Protein AF-A0A7S4QV64-F1 (afdb_monomer_lite)

Sequence (335 aa):
GAFRDQVDELTASMTKNQQAHDLEKKNFDEELVVIGDAKTKHMEELAETVSSVNSDTEEMNEKDEQKRVLTNEYDKACAEFKAKITEILYTKMCAVKRVRNGLLVHSATTPPSNISDCDVSDWVPKTGDCIAESGVAITCDDTCPKPDPYQCGGKETMKRDVVVIPNSAGIKCPPLERKKRCGQKKCPVSCSMSAWSGWSKCTKECESGVQTKTRSVSVKPKNGGSACDAVQEERPCNTGSCDRDCKLEDWSDWAPCSMACNSGFTNRNRKVLVPIRGQGKCPTKSAVERFEKQECNTQACVGDEICIAQQDLVIVLDASGSLKADGFEVLRNFA

Organism: NCBI:txid311494

Secondary structure (DSSP, 8-state):
-HHHHHHHHHHHHHHHHHHHHHHHHHHHHHHHHHHHHHHHHHHHHHHHHHHHHHHHHHHHHHHHHHHHHHHHHHHHHHHHHHHHHHHIIIIIIHHHHHHHHHHHTT-SSS-GGG----EE---EESSS--B-TTS-B-S--TT--SS-TTSSSEEEEEE--EEE---TTSPPPPPSEEEEEE--SPPPB--EEPPPPPPPPPS-SSSSEEEEEE--EEE--BTTPPPP--SEEEEEE--S---B--EEPPPPPPPPPS-SSSSEEEEEE--EEE--BTT-----TTSTTTEEEEEE--SPP-S-----S----------SS---HHHHHHHHTT-

InterPro domains:
  IPR000884 Thrombospondin type-1 (TSP1) repeat [PF00090] (250-301)
  IPR000884 Thrombospondin type-1 (TSP1) repeat [PS50092] (190-243)
  IPR000884 Thrombospondin type-1 (TSP1) repeat [PS50092] (245-302)
  IPR000884 Thrombospondin type-1 (TSP1) repeat [SM00209] (193-243)
  IPR000884 Thrombospondin type-1 (TSP1) repeat [SM00209] (248-302)
  IPR036383 Thrombospondin type-1 repeat superfamily [G3DSA:2.20.100.10] (189-237)
  IPR036383 Thrombospondin type-1 repeat superfamily [G3DSA:2.20.100.10] (243-301)
  IPR036383 Thrombospondin type-1 repeat superfamily [SSF82895] (187-242)
  IPR036383 Thrombospondin type-1 repeat superfamily [SSF82895] (242-301)
  IPR036465 von Willebrand factor A-like domain superfamily [SSF53300] (294-335)
  IPR044004 Spondin-like TSP1 domain [PF19028] (191-242)
  IPR051418 Spondin/Thrombospondin type-1 domain-containing [PTHR11311] (185-242)

Radius of gyration: 50.81 Å; chains: 1; bounding box: 112×62×140 Å

Structure (mmCIF, N/CA/C/O backbone):
data_AF-A0A7S4QV64-F1
#
_entry.id   AF-A0A7S4QV64-F1
#
loop_
_atom_site.group_PDB
_atom_site.id
_atom_site.type_symbol
_atom_site.label_atom_id
_atom_site.label_alt_id
_atom_site.label_comp_id
_atom_site.label_asym_id
_atom_site.label_entity_id
_atom_site.label_seq_id
_atom_site.pdbx_PDB_ins_code
_atom_site.Cartn_x
_atom_site.Cartn_y
_atom_site.Cartn_z
_atom_site.occupancy
_atom_site.B_iso_or_equiv
_atom_site.auth_seq_id
_atom_site.auth_comp_id
_atom_site.auth_asym_id
_atom_site.auth_atom_id
_atom_site.pdbx_PDB_model_num
ATOM 1 N N . GLY A 1 1 ? -46.104 6.603 66.236 1.00 63.00 1 GLY A N 1
ATOM 2 C CA . GLY A 1 1 ? -46.994 5.458 66.527 1.00 63.00 1 GLY A CA 1
ATOM 3 C C . GLY A 1 1 ? -46.681 4.453 65.465 1.00 63.00 1 GLY A C 1
ATOM 4 O O . GLY A 1 1 ? -46.813 4.833 64.315 1.00 63.00 1 GLY A O 1
ATOM 5 N N . ALA A 1 2 ? -46.208 3.263 65.839 1.00 68.38 2 ALA A N 1
ATOM 6 C CA . ALA A 1 2 ? -45.265 2.465 65.043 1.00 68.38 2 ALA A CA 1
ATOM 7 C C . ALA A 1 2 ? -45.563 2.359 63.532 1.00 68.38 2 ALA A C 1
ATOM 9 O O . ALA A 1 2 ? -44.651 2.471 62.723 1.00 68.38 2 ALA A O 1
ATOM 10 N N . PHE A 1 3 ? -46.834 2.238 63.140 1.00 70.25 3 PHE A N 1
ATOM 11 C CA . PHE A 1 3 ? -47.249 2.235 61.732 1.00 70.25 3 PHE A CA 1
ATOM 12 C C . PHE A 1 3 ? -46.952 3.536 60.974 1.00 70.25 3 PHE A C 1
ATOM 14 O O . PHE A 1 3 ? -46.523 3.496 59.829 1.00 70.25 3 PHE A O 1
ATOM 21 N N . ARG A 1 4 ? -47.180 4.696 61.593 1.00 77.06 4 ARG A N 1
ATOM 22 C CA . ARG A 1 4 ? -46.899 6.004 60.986 1.00 77.06 4 ARG A CA 1
ATOM 23 C C . ARG A 1 4 ? -45.398 6.205 60.790 1.00 77.06 4 ARG A C 1
ATOM 25 O O . ARG A 1 4 ? -44.986 6.671 59.740 1.00 77.06 4 ARG A O 1
ATOM 32 N N . ASP A 1 5 ? -44.608 5.754 61.761 1.00 79.12 5 ASP A N 1
ATOM 33 C CA . ASP A 1 5 ? -43.149 5.864 61.731 1.00 79.12 5 ASP A CA 1
ATOM 34 C C . ASP A 1 5 ? -42.565 4.977 60.603 1.00 79.12 5 ASP A C 1
ATOM 36 O O . ASP A 1 5 ? -41.704 5.422 59.849 1.00 79.12 5 ASP A O 1
ATOM 40 N N . GLN A 1 6 ? -43.119 3.773 60.395 1.00 82.50 6 GLN A N 1
ATOM 41 C CA . GLN A 1 6 ? -42.774 2.899 59.262 1.00 82.50 6 GLN A CA 1
ATOM 42 C C . GLN A 1 6 ? -43.185 3.475 57.900 1.00 82.50 6 GLN A C 1
ATOM 44 O O . GLN A 1 6 ? -42.448 3.336 56.926 1.00 82.50 6 GLN A O 1
ATOM 49 N N . VAL A 1 7 ? -44.358 4.111 57.807 1.00 85.19 7 VAL A N 1
ATOM 50 C CA . VAL A 1 7 ? -44.821 4.764 56.569 1.00 85.19 7 VAL A CA 1
ATOM 51 C C . VAL A 1 7 ? -43.917 5.941 56.207 1.00 85.19 7 VAL A C 1
ATOM 53 O O . VAL A 1 7 ? -43.555 6.090 55.038 1.00 85.19 7 VAL A O 1
ATOM 56 N N . ASP A 1 8 ? -43.510 6.742 57.190 1.00 87.56 8 ASP A N 1
ATOM 57 C CA . ASP A 1 8 ? -42.601 7.870 56.980 1.00 87.56 8 ASP A CA 1
ATOM 58 C C . ASP A 1 8 ? -41.207 7.381 56.533 1.00 87.56 8 ASP A C 1
ATOM 60 O O . ASP A 1 8 ? -40.631 7.920 55.584 1.00 87.56 8 ASP A O 1
ATOM 64 N N . GLU A 1 9 ? -40.701 6.295 57.128 1.00 88.38 9 GLU A N 1
ATOM 65 C CA . GLU A 1 9 ? -39.430 5.666 56.746 1.00 88.38 9 GLU A CA 1
ATOM 66 C C . GLU A 1 9 ? -39.469 5.067 55.326 1.00 88.38 9 GLU A C 1
ATOM 68 O O . GLU A 1 9 ? -38.561 5.301 54.518 1.00 88.38 9 GLU A O 1
ATOM 73 N N . LEU A 1 10 ? -40.554 4.368 54.967 1.00 88.50 10 LEU A N 1
ATOM 74 C CA . LEU A 1 10 ? -40.754 3.860 53.605 1.00 88.50 10 LEU A CA 1
ATOM 75 C C . LEU A 1 10 ? -40.839 5.001 52.586 1.00 88.50 10 LEU A C 1
ATOM 77 O O . LEU A 1 10 ? -40.262 4.908 51.504 1.00 88.50 10 LEU A O 1
ATOM 81 N N . THR A 1 11 ? -41.536 6.086 52.926 1.00 89.62 11 THR A N 1
ATOM 82 C CA . THR A 1 11 ? -41.703 7.249 52.044 1.00 89.62 11 THR A CA 1
ATOM 83 C C . THR A 1 11 ? -40.367 7.952 51.797 1.00 89.62 11 THR A C 1
ATOM 85 O O . THR A 1 11 ? -40.058 8.319 50.658 1.00 89.62 11 THR A O 1
ATOM 88 N N . ALA A 1 12 ? -39.525 8.073 52.827 1.00 90.81 12 ALA A N 1
ATOM 89 C CA . ALA A 1 12 ? -38.169 8.599 52.691 1.00 90.81 12 ALA A CA 1
ATOM 90 C C . ALA A 1 12 ? -37.295 7.710 51.788 1.00 90.81 12 ALA A C 1
ATOM 92 O O . ALA A 1 12 ? -36.590 8.216 50.911 1.00 90.81 12 ALA A O 1
ATOM 93 N N . SER A 1 13 ? -37.390 6.386 51.949 1.00 90.44 13 SER A N 1
ATOM 94 C CA . SER A 1 13 ? -36.696 5.413 51.097 1.00 90.44 13 SER A CA 1
ATOM 95 C C . SER A 1 13 ? -37.153 5.490 49.634 1.00 90.44 13 SER A C 1
ATOM 97 O O . SER A 1 13 ? -36.320 5.592 48.732 1.00 90.44 13 SER A O 1
ATOM 99 N N . MET A 1 14 ? -38.467 5.544 49.382 1.00 90.69 14 MET A N 1
ATOM 100 C CA . MET A 1 14 ? -39.014 5.702 48.028 1.00 90.69 14 MET A CA 1
ATOM 101 C C . MET A 1 14 ? -38.554 7.004 47.372 1.00 90.69 14 MET A C 1
ATOM 103 O O . MET A 1 14 ? -38.145 6.991 46.215 1.00 90.69 14 MET A O 1
ATOM 107 N N . THR 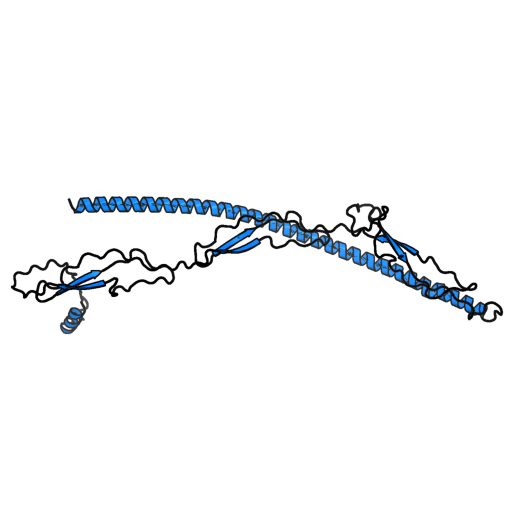A 1 15 ? -38.556 8.114 48.114 1.00 92.69 15 THR A N 1
ATOM 108 C CA . THR A 1 15 ? -38.107 9.414 47.592 1.00 92.69 15 THR A CA 1
ATOM 109 C C . THR A 1 15 ? -36.627 9.379 47.211 1.00 92.69 15 THR A C 1
ATOM 111 O O . THR A 1 15 ? -36.246 9.865 46.148 1.00 92.69 15 THR A O 1
ATOM 114 N N . LYS A 1 16 ? -35.787 8.752 48.043 1.00 93.31 16 LYS A N 1
ATOM 115 C CA . LYS A 1 16 ? -34.358 8.574 47.760 1.00 93.31 16 LYS A CA 1
ATOM 116 C C . LYS A 1 16 ? -34.120 7.698 46.525 1.00 93.31 16 LYS A C 1
ATOM 118 O O . LYS A 1 16 ? -33.283 8.039 45.692 1.00 93.31 16 LYS A O 1
ATOM 123 N N . ASN A 1 17 ? -34.859 6.596 46.390 1.00 90.44 17 ASN A N 1
ATOM 124 C CA . ASN A 1 17 ? -34.766 5.714 45.225 1.00 90.44 17 ASN A CA 1
ATOM 125 C C . ASN A 1 17 ? -35.217 6.422 43.942 1.00 90.44 17 ASN A C 1
ATOM 127 O O . ASN A 1 17 ? -34.562 6.279 42.914 1.00 90.44 17 ASN A O 1
ATOM 131 N N . GLN A 1 18 ? -36.279 7.230 44.014 1.00 93.38 18 GLN A N 1
ATOM 132 C CA . GLN A 1 18 ? -36.744 8.030 42.883 1.00 93.38 18 GLN A CA 1
ATOM 133 C C . GLN A 1 18 ? -35.678 9.037 42.436 1.00 93.38 18 GLN A C 1
ATOM 135 O O . GLN A 1 18 ? -35.355 9.099 41.256 1.00 93.38 18 GLN A O 1
ATOM 140 N N . GLN A 1 19 ? -35.059 9.763 43.373 1.00 94.19 19 GLN A N 1
ATOM 141 C CA . GLN A 1 19 ? -33.978 10.705 43.058 1.00 94.19 19 GLN A CA 1
ATOM 142 C C . GLN A 1 19 ? -32.761 10.019 42.425 1.00 94.19 19 GLN A C 1
ATOM 144 O O . GLN A 1 19 ? -32.172 10.554 41.487 1.00 94.19 19 GLN A O 1
ATOM 149 N N . ALA A 1 20 ? -32.381 8.840 42.928 1.00 92.38 20 ALA A N 1
ATOM 150 C CA . ALA A 1 20 ? -31.292 8.057 42.352 1.00 92.38 20 ALA A CA 1
ATOM 151 C C . ALA A 1 20 ? -31.618 7.612 40.916 1.00 92.38 20 ALA A C 1
ATOM 153 O O . ALA A 1 20 ? -30.778 7.756 40.031 1.00 92.38 20 ALA A O 1
ATOM 154 N N . HIS A 1 21 ? -32.848 7.146 40.681 1.00 93.75 21 HIS A N 1
ATOM 155 C CA . HIS A 1 21 ? -33.322 6.759 39.355 1.00 93.75 21 HIS A CA 1
ATOM 156 C C . HIS A 1 21 ? -33.347 7.941 38.377 1.00 93.75 21 HIS A C 1
ATOM 158 O O . HIS A 1 21 ? -32.876 7.818 37.248 1.00 93.75 21 HIS A O 1
ATOM 164 N N . ASP A 1 22 ? -33.852 9.097 38.810 1.00 93.94 22 ASP A N 1
ATOM 165 C CA . ASP A 1 22 ? -33.932 10.294 37.971 1.00 93.94 22 ASP A CA 1
ATOM 166 C C . ASP A 1 22 ? -32.532 10.800 37.578 1.00 93.94 22 ASP A C 1
ATOM 168 O O . ASP A 1 22 ? -32.319 11.219 36.438 1.00 93.94 22 ASP A O 1
ATOM 172 N N . LEU A 1 23 ? -31.558 10.722 38.494 1.00 93.94 23 LEU A N 1
ATOM 173 C CA . LEU A 1 23 ? -30.162 11.063 38.214 1.00 93.94 23 LEU A CA 1
ATOM 174 C C . LEU A 1 23 ? -29.525 10.089 37.215 1.00 93.94 23 LEU A C 1
ATOM 176 O O . LEU A 1 23 ? -28.845 10.517 36.285 1.00 93.94 23 LEU A O 1
ATOM 180 N N . GLU A 1 24 ? -29.750 8.789 37.395 1.00 91.50 24 GLU A N 1
ATOM 181 C CA . GLU A 1 24 ? -29.229 7.754 36.502 1.00 91.50 24 GLU A CA 1
ATOM 182 C C . GLU A 1 24 ? -29.805 7.896 35.088 1.00 91.50 24 GLU A C 1
ATOM 184 O O . GLU A 1 24 ? -29.062 7.890 34.107 1.00 91.50 24 GLU A O 1
ATOM 189 N N . LYS A 1 25 ? -31.116 8.133 34.982 1.00 94.69 25 LYS A N 1
ATOM 190 C CA . LYS A 1 25 ? -31.782 8.408 33.708 1.00 94.69 25 LYS A CA 1
ATOM 191 C C . LYS A 1 25 ? -31.184 9.629 33.013 1.00 94.69 25 LYS A C 1
ATOM 193 O O . LYS A 1 25 ? -30.877 9.561 31.827 1.00 94.69 25 LYS A O 1
ATOM 198 N N . LYS A 1 26 ? -30.970 10.719 33.754 1.00 94.00 26 LYS A N 1
ATOM 199 C CA . LYS A 1 26 ? -30.358 11.933 33.208 1.00 94.00 26 LYS A CA 1
ATOM 200 C C . LYS A 1 26 ? -28.944 11.673 32.678 1.00 94.00 26 LYS A C 1
ATOM 202 O O . LYS A 1 26 ? -28.620 12.145 31.594 1.00 94.00 26 LYS A O 1
ATOM 207 N N . ASN A 1 27 ? -28.130 10.904 33.402 1.00 92.00 27 ASN A N 1
ATOM 208 C CA . ASN A 1 27 ? -26.792 10.534 32.938 1.00 92.00 27 ASN A CA 1
ATOM 209 C C . ASN A 1 27 ? -26.850 9.730 31.629 1.00 92.00 27 ASN A C 1
ATOM 211 O O . ASN A 1 27 ? -26.092 10.021 30.707 1.00 92.00 27 ASN A O 1
ATOM 215 N N . PHE A 1 28 ? -27.765 8.761 31.515 1.00 92.00 28 PHE A N 1
ATOM 216 C CA . PHE A 1 28 ? -27.939 8.004 30.270 1.00 92.00 28 PHE A CA 1
ATOM 217 C C . PHE A 1 28 ? -28.426 8.878 29.111 1.00 92.00 28 PHE A C 1
ATOM 219 O O . PHE A 1 28 ? -27.936 8.728 27.993 1.00 92.00 28 PHE A O 1
ATOM 226 N N . ASP A 1 29 ? -29.349 9.806 29.366 1.00 92.62 29 ASP A N 1
ATOM 227 C CA . ASP A 1 29 ? -29.818 10.752 28.351 1.00 92.62 29 ASP A CA 1
ATOM 228 C C . ASP A 1 29 ? -28.662 11.643 27.848 1.00 92.62 29 ASP A C 1
ATOM 230 O O . ASP A 1 29 ? -28.530 11.861 26.643 1.00 92.62 29 ASP A O 1
ATOM 234 N N . GLU A 1 30 ? -27.773 12.102 28.738 1.00 92.44 30 GLU A N 1
ATOM 235 C CA . GLU A 1 30 ? -26.566 12.859 28.369 1.00 92.44 30 GLU A CA 1
ATOM 236 C C . GLU A 1 30 ? -25.572 12.012 27.550 1.00 92.44 30 GLU A C 1
ATOM 238 O O . GLU A 1 30 ? -25.048 12.478 26.535 1.00 92.44 30 GLU A O 1
ATOM 243 N N . GLU A 1 31 ? -25.342 10.750 27.927 1.00 91.19 31 GLU A N 1
ATOM 244 C CA . GLU A 1 31 ? -24.489 9.831 27.158 1.00 91.19 31 GLU A CA 1
ATOM 245 C C . GLU A 1 31 ? -25.048 9.543 25.758 1.00 91.19 31 GLU A C 1
ATOM 247 O O . GLU A 1 31 ? -24.289 9.496 24.784 1.00 91.19 31 GLU A O 1
ATOM 252 N N . LEU A 1 32 ? -26.371 9.396 25.627 1.00 93.00 32 LEU A N 1
ATOM 253 C CA . LEU A 1 32 ? -27.035 9.183 24.339 1.00 93.00 32 LEU A CA 1
ATOM 254 C C . LEU A 1 32 ? -26.832 10.362 23.384 1.00 93.00 32 LEU A C 1
ATOM 256 O O . LEU A 1 32 ? -26.619 10.136 22.190 1.00 93.00 32 LEU A O 1
ATOM 260 N N . VAL A 1 33 ? -26.847 11.598 23.893 1.00 94.00 33 VAL A N 1
ATOM 261 C CA . VAL A 1 33 ? -26.550 12.795 23.090 1.00 94.00 33 VAL A CA 1
ATOM 262 C C . VAL A 1 33 ? -25.112 12.747 22.576 1.00 94.00 33 VAL A C 1
ATOM 264 O O . VAL A 1 33 ? -24.892 12.867 21.373 1.00 94.00 33 VAL A O 1
ATOM 267 N N . VAL A 1 34 ? -24.138 12.466 23.449 1.00 90.44 34 VAL A N 1
ATOM 268 C CA . VAL A 1 34 ? -22.717 12.379 23.061 1.00 90.44 34 VAL A CA 1
ATOM 2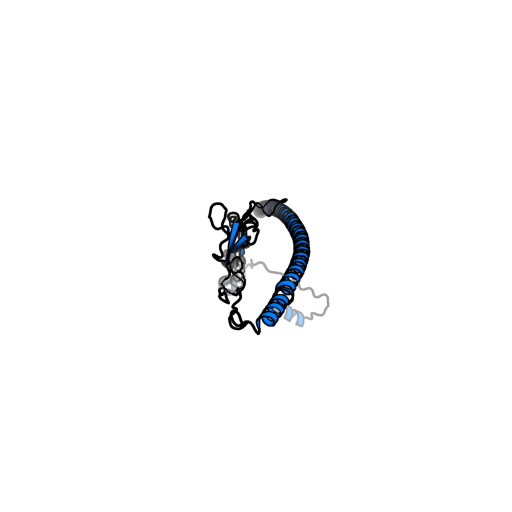69 C C . VAL A 1 34 ? -22.484 11.295 22.001 1.00 90.44 34 VAL A C 1
ATOM 271 O O . VAL A 1 34 ? -21.744 11.509 21.039 1.00 90.44 34 VAL A O 1
ATOM 274 N N . ILE A 1 35 ? -23.123 10.131 22.149 1.00 88.06 35 ILE A N 1
ATOM 275 C CA . ILE A 1 35 ? -23.042 9.042 21.164 1.00 88.06 35 ILE A CA 1
ATOM 276 C C . ILE A 1 35 ? -23.716 9.448 19.846 1.00 88.06 35 ILE A C 1
ATOM 278 O O . ILE A 1 35 ? -23.196 9.134 18.772 1.00 88.06 35 ILE A O 1
ATOM 282 N N . GLY A 1 36 ? -24.849 10.151 19.908 1.00 91.69 36 GLY A N 1
ATOM 283 C CA . GLY A 1 36 ? -25.550 10.680 18.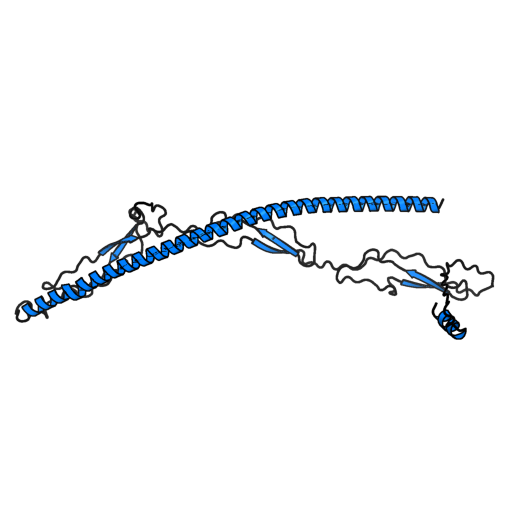739 1.00 91.69 36 GLY A CA 1
ATOM 284 C C . GLY A 1 36 ? -24.694 11.658 17.932 1.00 91.69 36 GLY A C 1
ATOM 285 O O . GLY A 1 36 ? -24.577 11.514 16.711 1.00 91.69 36 GLY A O 1
ATOM 286 N N . ASP A 1 37 ? -24.029 12.589 18.613 1.00 90.12 37 ASP A N 1
ATOM 287 C CA . ASP A 1 37 ? -23.124 13.563 17.996 1.00 90.12 37 ASP A CA 1
ATOM 288 C C . ASP A 1 37 ? -21.912 12.869 17.358 1.00 90.12 37 ASP A C 1
ATOM 290 O O . ASP A 1 37 ? -21.577 13.123 16.197 1.00 90.12 37 ASP A O 1
ATOM 294 N N . ALA A 1 38 ? -21.290 11.923 18.073 1.00 86.00 38 ALA A N 1
ATOM 295 C CA . ALA A 1 38 ? -20.163 11.146 17.556 1.00 86.00 38 ALA A CA 1
ATOM 296 C C . ALA A 1 38 ? -20.550 10.318 16.319 1.00 86.00 38 ALA A C 1
ATOM 298 O O . ALA A 1 38 ? -19.807 10.275 15.337 1.00 86.00 38 ALA A O 1
ATOM 299 N N . LYS A 1 39 ? -21.733 9.692 16.335 1.00 91.69 39 LYS A N 1
ATOM 300 C CA . LYS A 1 39 ? -22.261 8.945 15.188 1.00 91.69 39 LYS A CA 1
ATOM 301 C C . LYS A 1 39 ? -22.464 9.853 13.979 1.00 91.69 39 LYS A C 1
ATOM 303 O O . LYS A 1 39 ? -22.090 9.466 12.875 1.00 91.69 39 LYS A O 1
ATOM 308 N N . THR A 1 40 ? -23.041 11.035 14.183 1.00 93.25 40 THR A N 1
ATOM 309 C CA . THR A 1 40 ? -23.284 12.004 13.103 1.00 93.25 40 THR A CA 1
ATOM 310 C C . THR A 1 40 ? -21.966 12.424 12.462 1.00 93.25 40 THR A C 1
ATOM 312 O O . THR A 1 40 ? -21.816 12.311 11.248 1.00 93.25 40 THR A O 1
ATOM 315 N N . LYS A 1 41 ? -20.964 12.758 13.281 1.00 87.69 41 LYS A N 1
ATOM 316 C CA . LYS A 1 41 ? -19.620 13.094 12.804 1.00 87.69 41 LYS A CA 1
ATOM 317 C C . LYS A 1 41 ? -18.975 11.959 11.998 1.00 87.69 41 LYS A C 1
ATOM 319 O O . LYS A 1 41 ? -18.439 12.193 10.920 1.00 87.69 41 LYS A O 1
ATOM 324 N N . HIS A 1 42 ? -19.051 10.719 12.479 1.00 86.12 42 HIS A N 1
ATOM 325 C CA . HIS A 1 42 ? -18.501 9.579 11.740 1.00 86.12 42 HIS A CA 1
ATOM 326 C C . HIS A 1 42 ? -19.257 9.282 10.440 1.00 86.12 42 HIS A C 1
ATOM 328 O O . HIS A 1 42 ? -18.652 8.811 9.479 1.00 86.12 42 HIS A O 1
ATOM 334 N N . MET A 1 43 ? -20.564 9.553 10.378 1.00 90.75 43 MET A N 1
ATOM 335 C CA . MET A 1 43 ? -21.328 9.435 9.133 1.00 90.75 43 MET A CA 1
ATOM 336 C C . MET A 1 43 ? -20.903 10.485 8.101 1.00 90.75 43 MET A C 1
ATOM 338 O O . MET A 1 43 ? -20.819 10.156 6.919 1.00 90.75 43 MET A O 1
ATOM 342 N N . GLU A 1 44 ? -20.599 11.710 8.531 1.00 91.19 44 GLU A N 1
ATOM 343 C CA . GLU A 1 44 ? -20.049 12.759 7.663 1.00 91.19 44 GLU A CA 1
ATOM 344 C C . GLU A 1 44 ? -18.659 12.374 7.130 1.00 91.19 44 GLU A C 1
ATOM 346 O O . GLU A 1 44 ? -18.440 12.398 5.918 1.00 91.19 44 GLU A O 1
ATOM 351 N N . GLU A 1 45 ? -17.757 11.918 8.007 1.00 87.06 45 GLU A N 1
ATOM 352 C CA . GLU A 1 45 ? -16.423 11.421 7.629 1.00 87.06 45 GLU A CA 1
ATOM 353 C C . GLU A 1 45 ? -16.512 10.238 6.644 1.00 87.06 45 GLU A C 1
ATOM 355 O O . GLU A 1 45 ? -15.766 10.159 5.661 1.00 87.06 45 GLU A O 1
ATOM 360 N N . LEU A 1 46 ? -17.452 9.313 6.866 1.00 88.94 46 LEU A N 1
ATOM 361 C CA . LEU A 1 46 ? -17.685 8.187 5.961 1.00 88.94 46 LEU A CA 1
ATOM 362 C C . LEU A 1 46 ? -18.184 8.657 4.587 1.00 88.94 46 LEU A C 1
ATOM 364 O O . LEU A 1 46 ? -17.725 8.156 3.564 1.00 88.94 46 LEU A O 1
ATOM 368 N N . ALA A 1 47 ? -19.101 9.623 4.542 1.00 93.25 47 ALA A N 1
ATOM 369 C CA . ALA A 1 47 ? -19.605 10.158 3.280 1.00 93.25 47 ALA A CA 1
ATOM 370 C C . ALA A 1 47 ? -18.496 10.854 2.471 1.00 93.25 47 ALA A C 1
ATOM 372 O O . ALA A 1 47 ? -18.373 10.624 1.265 1.00 93.25 47 ALA A O 1
ATOM 373 N N . GLU A 1 48 ? -17.653 11.652 3.132 1.00 89.94 48 GLU A N 1
ATOM 374 C CA . GLU A 1 48 ? -16.518 12.334 2.499 1.00 89.94 48 GLU A CA 1
ATOM 375 C C . GLU A 1 48 ? -15.493 11.332 1.949 1.00 89.94 48 GLU A C 1
ATOM 377 O O . GLU A 1 48 ? -15.077 11.420 0.789 1.00 89.94 48 GLU A O 1
ATOM 382 N N . THR A 1 49 ? -15.124 10.331 2.752 1.00 84.62 49 THR A N 1
ATOM 383 C CA . THR A 1 49 ? -14.161 9.304 2.333 1.00 84.62 49 THR A CA 1
ATOM 384 C C . THR A 1 49 ? -14.684 8.457 1.175 1.00 84.62 49 THR A C 1
ATOM 386 O O . THR A 1 49 ? -13.938 8.218 0.227 1.00 84.62 49 THR A O 1
ATOM 389 N N . VAL A 1 50 ? -15.962 8.064 1.181 1.00 91.81 50 VAL A N 1
ATOM 390 C CA . VAL A 1 50 ? -16.587 7.345 0.056 1.00 91.81 50 VAL A CA 1
ATOM 391 C C . VAL A 1 50 ? -16.577 8.194 -1.217 1.00 91.81 50 VAL A C 1
ATOM 393 O O . VAL A 1 50 ? -16.240 7.687 -2.287 1.00 91.81 50 VAL A O 1
ATOM 396 N N . SER A 1 51 ? -16.878 9.492 -1.112 1.00 92.50 51 SER A N 1
ATOM 397 C CA . SER A 1 51 ? -16.799 10.405 -2.257 1.00 92.50 51 SER A CA 1
ATOM 398 C C . SER A 1 51 ? -15.377 10.490 -2.820 1.00 92.50 51 SER A C 1
ATOM 400 O O . SER A 1 51 ? -15.205 10.421 -4.036 1.00 92.50 51 SER A O 1
ATOM 402 N N . SER A 1 52 ? -14.358 10.593 -1.956 1.00 87.12 52 SER A N 1
ATOM 403 C CA . SER A 1 52 ? -12.951 10.608 -2.383 1.00 87.12 52 SER A CA 1
ATOM 404 C C . SER A 1 52 ? -12.522 9.289 -3.028 1.00 87.12 52 SER A C 1
ATOM 406 O O . SER A 1 52 ? -11.730 9.308 -3.964 1.00 87.12 52 SER A O 1
ATOM 408 N N . VAL A 1 53 ? -13.015 8.143 -2.550 1.00 90.06 53 VAL A N 1
ATOM 409 C CA . VAL A 1 53 ? -12.697 6.835 -3.148 1.00 90.06 53 VAL A CA 1
ATOM 410 C C . VAL A 1 53 ? -13.282 6.725 -4.553 1.00 90.06 53 VAL A C 1
ATOM 412 O O . VAL A 1 53 ? -12.599 6.250 -5.461 1.00 90.06 53 VAL A O 1
ATOM 415 N N . ASN A 1 54 ? -14.514 7.195 -4.757 1.00 92.25 54 ASN A N 1
ATOM 416 C CA . ASN A 1 54 ? -15.137 7.183 -6.078 1.00 92.25 54 ASN A CA 1
ATOM 417 C C . ASN A 1 54 ? -14.374 8.084 -7.060 1.00 92.25 54 ASN A C 1
ATOM 419 O O . ASN A 1 54 ? -14.043 7.628 -8.153 1.00 92.25 54 ASN A O 1
ATOM 423 N N . SER A 1 55 ? -14.003 9.306 -6.653 1.00 91.12 55 SER A N 1
ATOM 424 C CA . SER A 1 55 ? -13.215 10.203 -7.511 1.00 91.12 55 SER A CA 1
ATOM 425 C C . SER A 1 55 ? -11.828 9.643 -7.832 1.00 91.12 55 SER A C 1
ATOM 427 O O . SER A 1 55 ? -11.398 9.690 -8.983 1.00 91.12 55 SER A O 1
ATOM 429 N N . ASP A 1 56 ? -11.137 9.074 -6.836 1.00 87.69 56 ASP A N 1
ATOM 430 C CA . ASP A 1 56 ? -9.809 8.475 -7.025 1.00 87.69 56 ASP A CA 1
ATOM 431 C C . ASP A 1 56 ? -9.897 7.257 -7.978 1.00 87.69 56 ASP A C 1
ATOM 433 O O . ASP A 1 56 ? -8.989 7.017 -8.775 1.00 87.69 56 ASP A O 1
ATOM 437 N N . THR A 1 57 ? -11.008 6.509 -7.943 1.00 91.88 57 THR A N 1
ATOM 438 C CA . THR A 1 57 ? -11.263 5.365 -8.838 1.00 91.88 57 THR A CA 1
ATOM 439 C C . THR A 1 57 ? -11.527 5.811 -10.277 1.00 91.88 57 THR A C 1
ATOM 441 O O . THR A 1 57 ? -11.004 5.208 -11.214 1.00 91.88 57 THR A O 1
ATOM 444 N N . GLU A 1 58 ? -12.313 6.870 -10.473 1.00 94.38 58 GLU A N 1
ATOM 445 C CA . GLU A 1 58 ? -12.557 7.445 -11.800 1.00 94.38 58 GLU A CA 1
ATOM 446 C C . GLU A 1 58 ? -11.261 7.972 -12.429 1.00 94.38 58 GLU A C 1
ATOM 448 O O . GLU A 1 58 ? -10.940 7.597 -13.559 1.00 94.38 58 GLU A O 1
ATOM 453 N N . GLU A 1 59 ? -10.457 8.740 -11.681 1.00 90.69 59 GLU A N 1
ATOM 454 C CA . GLU A 1 59 ? -9.160 9.222 -12.170 1.00 90.69 59 GLU A CA 1
ATOM 455 C C . GLU A 1 59 ? -8.231 8.049 -12.525 1.00 90.69 59 GLU A C 1
ATOM 457 O O . GLU A 1 59 ? -7.568 8.074 -13.564 1.00 90.69 59 GLU A O 1
ATOM 462 N N . MET A 1 60 ? -8.197 6.993 -11.705 1.00 89.88 60 MET A N 1
ATOM 463 C CA . MET A 1 60 ? -7.390 5.799 -11.978 1.00 89.88 60 MET A CA 1
ATOM 464 C C . MET A 1 60 ? -7.774 5.145 -13.310 1.00 89.88 60 MET A C 1
ATOM 466 O O . MET A 1 60 ? -6.894 4.872 -14.129 1.00 89.88 60 MET A O 1
ATOM 470 N N . ASN A 1 61 ? -9.073 4.974 -13.562 1.00 94.00 61 ASN A N 1
ATOM 471 C CA . ASN A 1 61 ? -9.575 4.402 -14.811 1.00 94.00 61 ASN A CA 1
ATOM 472 C C . ASN A 1 61 ? -9.185 5.258 -16.027 1.00 94.00 61 ASN A C 1
ATOM 474 O O . ASN A 1 61 ? -8.739 4.728 -17.047 1.00 94.00 61 ASN A O 1
ATOM 478 N N . GLU A 1 62 ? -9.294 6.587 -15.922 1.00 94.38 62 GLU A N 1
ATOM 479 C CA . GLU A 1 62 ? -8.865 7.500 -16.987 1.00 94.38 62 GLU A CA 1
ATOM 480 C C . GLU A 1 62 ? -7.356 7.407 -17.260 1.00 94.38 62 GLU A C 1
ATOM 482 O O . GLU A 1 62 ? -6.923 7.405 -18.418 1.00 94.38 62 GLU A O 1
ATOM 487 N N . LYS A 1 63 ? -6.532 7.321 -16.207 1.00 89.81 63 LYS A N 1
ATOM 488 C CA . LYS A 1 63 ? -5.073 7.182 -16.334 1.00 89.81 63 LYS A CA 1
ATOM 489 C C . LYS A 1 63 ? -4.674 5.845 -16.942 1.00 89.81 63 LYS A C 1
ATOM 491 O O . LYS A 1 63 ? -3.735 5.813 -17.741 1.00 89.81 63 LYS A O 1
ATOM 496 N N . ASP A 1 64 ? -5.374 4.770 -16.603 1.00 92.94 64 ASP A N 1
ATOM 497 C CA . ASP A 1 64 ? -5.120 3.449 -17.171 1.00 92.94 64 ASP A CA 1
ATOM 498 C C . ASP A 1 64 ? -5.461 3.400 -18.661 1.00 92.94 64 ASP A C 1
ATOM 500 O O . ASP A 1 64 ? -4.685 2.854 -19.452 1.00 92.94 64 ASP A O 1
ATOM 504 N N . GLU A 1 65 ? -6.542 4.059 -19.080 1.00 95.25 65 GLU A N 1
ATOM 505 C CA . GLU A 1 65 ? -6.855 4.196 -20.501 1.00 95.25 65 GLU A CA 1
ATOM 506 C C . GLU A 1 65 ? -5.806 5.052 -21.230 1.00 95.25 65 GLU A C 1
ATOM 508 O O . GLU A 1 65 ? -5.292 4.641 -22.273 1.00 95.25 65 GLU A O 1
ATOM 513 N N . GLN A 1 66 ? -5.396 6.194 -20.659 1.00 93.81 66 GLN A N 1
ATOM 514 C CA . GLN A 1 66 ? -4.314 7.021 -21.218 1.00 93.81 66 GLN A CA 1
ATOM 515 C C . GLN A 1 66 ? -3.014 6.225 -21.379 1.00 93.81 66 GLN A C 1
ATOM 517 O O . GLN A 1 66 ? -2.348 6.311 -22.414 1.00 93.81 66 GLN A O 1
ATOM 522 N N . LYS A 1 67 ? -2.656 5.425 -20.369 1.00 93.44 67 LYS A N 1
ATOM 523 C CA . LYS A 1 67 ? -1.489 4.543 -20.404 1.00 93.44 67 LYS A CA 1
ATOM 524 C C . LYS A 1 67 ? -1.616 3.520 -21.527 1.00 93.44 67 LYS A C 1
ATOM 526 O O . LYS A 1 67 ? -0.670 3.362 -22.292 1.00 93.44 67 LYS A O 1
ATOM 531 N N . ARG A 1 68 ? -2.771 2.863 -21.658 1.00 96.06 68 ARG A N 1
ATOM 532 C CA . ARG A 1 68 ? -3.026 1.864 -22.705 1.00 96.06 68 ARG A CA 1
ATOM 533 C C . ARG A 1 68 ? -2.849 2.451 -24.104 1.00 96.06 68 ARG A C 1
ATOM 535 O O . ARG A 1 68 ? -2.167 1.847 -24.933 1.00 96.06 68 ARG A O 1
ATOM 542 N N . VAL A 1 69 ? -3.420 3.630 -24.354 1.00 96.31 69 VAL A N 1
ATOM 543 C CA . VAL A 1 69 ? -3.284 4.341 -25.635 1.00 96.31 69 VAL A CA 1
ATOM 544 C C . VAL A 1 69 ? -1.820 4.683 -25.910 1.00 96.31 69 VAL A C 1
ATOM 546 O O . VAL A 1 69 ? -1.299 4.325 -26.966 1.00 96.31 69 VAL A O 1
ATOM 549 N N . LEU A 1 70 ? -1.130 5.292 -24.941 1.00 93.69 70 LEU A N 1
ATOM 550 C CA . LEU A 1 70 ? 0.267 5.697 -25.099 1.00 93.69 70 LEU A CA 1
ATOM 551 C C . LEU A 1 70 ? 1.200 4.497 -25.324 1.00 93.69 70 LEU A C 1
ATOM 553 O O . LEU A 1 70 ? 2.132 4.579 -26.121 1.00 93.69 70 LEU A O 1
ATOM 557 N N . THR A 1 71 ? 0.953 3.370 -24.649 1.00 95.00 71 THR A N 1
ATOM 558 C CA . THR A 1 71 ? 1.706 2.127 -24.862 1.00 95.00 71 THR A CA 1
ATOM 559 C C . THR A 1 71 ? 1.511 1.599 -26.280 1.00 95.00 71 THR A C 1
ATOM 561 O O . THR A 1 71 ? 2.492 1.270 -26.939 1.00 95.00 71 THR A O 1
ATOM 564 N N . ASN A 1 72 ? 0.279 1.594 -26.793 1.00 96.50 72 ASN A N 1
ATOM 565 C CA . ASN A 1 72 ? 0.011 1.159 -28.163 1.00 96.50 72 ASN A CA 1
ATOM 566 C C . ASN A 1 72 ? 0.704 2.059 -29.207 1.00 96.50 72 ASN A C 1
ATOM 568 O O . ASN A 1 72 ? 1.320 1.568 -30.154 1.00 96.50 72 ASN A O 1
ATOM 572 N N . GLU A 1 73 ? 0.657 3.382 -29.023 1.00 96.12 73 GLU A N 1
ATOM 573 C CA . GLU A 1 73 ? 1.370 4.330 -29.891 1.00 96.12 73 GLU A CA 1
ATOM 574 C C . GLU A 1 73 ? 2.887 4.115 -29.854 1.00 96.12 73 GLU A C 1
ATOM 576 O O . GLU A 1 73 ? 3.539 4.083 -30.904 1.00 96.12 73 GLU A O 1
ATOM 581 N N . TYR A 1 74 ? 3.443 3.920 -28.656 1.00 94.19 74 TYR A N 1
ATOM 582 C CA . TYR A 1 74 ? 4.856 3.616 -28.460 1.00 94.19 74 TYR A CA 1
ATOM 583 C C . TYR A 1 74 ? 5.264 2.327 -29.180 1.00 94.19 74 TYR A C 1
ATOM 585 O O . TYR A 1 74 ? 6.234 2.330 -29.943 1.00 94.19 74 TYR A O 1
ATOM 593 N N . ASP A 1 75 ? 4.507 1.245 -28.996 1.00 95.75 75 ASP A N 1
ATOM 594 C CA . ASP A 1 75 ? 4.809 -0.058 -29.588 1.00 95.75 75 ASP A CA 1
ATOM 595 C C . ASP A 1 75 ? 4.751 -0.006 -31.116 1.00 95.75 75 ASP A C 1
ATOM 597 O O . ASP A 1 75 ? 5.643 -0.528 -31.796 1.00 95.75 75 ASP A O 1
ATOM 601 N N . LYS A 1 76 ? 3.757 0.697 -31.670 1.00 96.94 76 LYS A N 1
ATOM 602 C CA . LYS A 1 76 ? 3.635 0.920 -33.113 1.00 96.94 76 LYS A CA 1
ATOM 603 C C . LYS A 1 76 ? 4.829 1.701 -33.666 1.00 96.94 76 LYS A C 1
ATOM 605 O O . LYS A 1 76 ? 5.445 1.263 -34.639 1.00 96.94 76 LYS A O 1
ATOM 610 N N . ALA A 1 77 ? 5.206 2.809 -33.028 1.00 95.31 77 ALA A N 1
ATOM 611 C CA . ALA A 1 77 ? 6.368 3.595 -33.440 1.00 95.31 77 ALA A CA 1
ATOM 612 C C . ALA A 1 77 ? 7.662 2.766 -33.361 1.00 95.31 77 ALA A C 1
ATOM 614 O O . ALA A 1 77 ? 8.481 2.768 -34.284 1.00 95.31 77 ALA A O 1
ATOM 615 N N . CYS A 1 78 ? 7.841 1.993 -32.287 1.00 93.44 78 CYS A N 1
ATOM 616 C CA . CYS A 1 78 ? 8.974 1.089 -32.140 1.00 93.44 78 CYS A CA 1
ATOM 617 C C . CYS A 1 78 ? 9.020 0.016 -33.235 1.00 93.44 78 CYS A C 1
ATOM 619 O O . CYS A 1 78 ? 10.112 -0.296 -33.717 1.00 93.44 78 CYS A O 1
ATOM 621 N N . ALA A 1 79 ? 7.876 -0.530 -33.650 1.00 96.12 79 ALA A N 1
ATOM 622 C CA . ALA A 1 79 ? 7.804 -1.491 -34.747 1.00 96.12 79 ALA A CA 1
ATOM 623 C C . ALA A 1 79 ? 8.260 -0.872 -36.079 1.00 96.12 79 ALA A C 1
ATOM 625 O O . ALA A 1 79 ? 9.071 -1.474 -36.786 1.00 96.12 79 ALA A O 1
ATOM 626 N N . GLU A 1 80 ? 7.829 0.354 -36.387 1.00 96.38 80 GLU A N 1
ATOM 627 C CA . GLU A 1 80 ? 8.253 1.080 -37.593 1.00 96.38 80 GLU A CA 1
ATOM 628 C C . GLU A 1 80 ? 9.767 1.342 -37.611 1.00 96.38 80 GLU A C 1
ATOM 630 O O . GLU A 1 80 ? 10.437 1.109 -38.623 1.00 96.38 80 GLU A O 1
ATOM 635 N N . PHE A 1 81 ? 10.337 1.792 -36.487 1.00 93.69 81 PHE A N 1
ATOM 636 C CA . PHE A 1 81 ? 11.781 2.011 -36.383 1.00 93.69 81 PHE A CA 1
ATOM 637 C C . PHE A 1 81 ? 12.571 0.710 -36.510 1.00 93.69 81 PHE A C 1
ATOM 639 O O . PHE A 1 81 ? 13.578 0.681 -37.222 1.00 93.69 81 PHE A O 1
ATOM 646 N N . LYS A 1 82 ? 12.114 -0.373 -35.869 1.00 93.00 82 LYS A N 1
ATOM 647 C CA . LYS A 1 82 ? 12.742 -1.695 -35.995 1.00 93.00 82 LYS A CA 1
ATOM 648 C C . LYS A 1 82 ? 12.727 -2.169 -37.445 1.00 93.00 82 LYS A C 1
ATOM 650 O O . LYS A 1 82 ? 13.778 -2.546 -37.949 1.00 93.00 82 LYS A O 1
ATOM 655 N N . ALA A 1 83 ? 11.592 -2.057 -38.136 1.00 94.81 83 ALA A N 1
ATOM 656 C CA . ALA A 1 83 ? 11.477 -2.440 -39.541 1.00 94.81 83 ALA A CA 1
ATOM 657 C C . ALA A 1 83 ? 12.468 -1.672 -40.435 1.00 94.81 83 ALA A C 1
ATOM 659 O O . ALA A 1 83 ? 13.184 -2.288 -41.224 1.00 94.81 83 ALA A O 1
ATOM 660 N N . LYS A 1 84 ? 12.588 -0.347 -40.259 1.00 95.12 84 LYS A N 1
ATOM 661 C CA . LYS A 1 84 ? 13.564 0.474 -41.003 1.00 95.12 84 LYS A CA 1
ATOM 662 C C . LYS A 1 84 ? 15.012 0.088 -40.705 1.00 95.12 84 LYS A C 1
ATOM 664 O O . LYS A 1 84 ? 15.830 0.035 -41.622 1.00 95.12 84 LYS A O 1
ATOM 669 N N . ILE A 1 85 ? 15.347 -0.176 -39.441 1.00 89.69 85 ILE A N 1
ATOM 670 C CA . ILE A 1 85 ? 16.694 -0.623 -39.057 1.00 89.69 85 ILE A CA 1
ATOM 671 C C . ILE A 1 85 ? 17.004 -1.969 -39.720 1.00 89.69 85 ILE A C 1
ATOM 673 O O . ILE A 1 85 ? 18.062 -2.114 -40.331 1.00 89.69 85 ILE A O 1
ATOM 677 N N . THR A 1 86 ? 16.069 -2.920 -39.668 1.00 90.25 86 THR A N 1
ATOM 678 C CA . THR A 1 86 ? 16.205 -4.230 -40.313 1.00 90.25 86 THR A CA 1
ATOM 679 C C . THR A 1 86 ? 16.380 -4.093 -41.826 1.00 90.25 86 THR A C 1
ATOM 681 O O . THR A 1 86 ? 17.278 -4.717 -42.390 1.00 90.25 86 THR A O 1
ATOM 684 N N . GLU A 1 87 ? 15.593 -3.238 -42.485 1.00 93.12 87 GLU A N 1
ATOM 685 C CA . GLU A 1 87 ? 15.739 -2.946 -43.914 1.00 93.12 87 GLU A CA 1
ATOM 686 C C . GLU A 1 87 ? 17.149 -2.415 -44.224 1.00 93.12 87 GLU A C 1
ATOM 688 O O . GLU A 1 87 ? 17.841 -2.951 -45.090 1.00 93.12 87 GLU A O 1
ATOM 693 N N . ILE A 1 88 ? 17.621 -1.395 -43.504 1.00 89.75 88 ILE A N 1
ATOM 694 C CA . ILE A 1 88 ? 18.940 -0.796 -43.753 1.00 89.75 88 ILE A CA 1
ATOM 695 C C . ILE A 1 88 ? 20.062 -1.821 -43.556 1.00 89.75 88 ILE A C 1
ATOM 697 O O . ILE A 1 88 ? 20.907 -1.972 -44.443 1.00 89.75 88 ILE A O 1
ATOM 701 N N . LEU A 1 89 ? 20.069 -2.527 -42.423 1.00 84.44 89 LEU A N 1
ATOM 702 C CA . LEU A 1 89 ? 21.163 -3.425 -42.052 1.00 84.44 89 LEU A CA 1
ATOM 703 C C . LEU A 1 89 ? 21.198 -4.685 -42.921 1.00 84.44 89 LEU A C 1
ATOM 705 O O . LEU A 1 89 ? 22.255 -5.033 -43.446 1.00 84.44 89 LEU A O 1
ATOM 709 N N . TYR A 1 90 ? 20.055 -5.344 -43.117 1.00 85.50 90 TYR A N 1
ATOM 710 C CA . TYR A 1 90 ? 20.014 -6.671 -43.740 1.00 85.50 90 TYR A CA 1
ATOM 711 C C . TYR A 1 90 ? 19.668 -6.662 -45.226 1.00 85.50 90 TYR A C 1
ATOM 713 O O . TYR A 1 90 ? 19.905 -7.659 -45.904 1.00 85.50 90 TYR A O 1
ATOM 721 N N . THR A 1 91 ? 19.150 -5.554 -45.766 1.00 89.38 91 THR A N 1
ATOM 722 C CA . THR A 1 91 ? 18.903 -5.445 -47.212 1.00 89.38 91 THR A CA 1
ATOM 723 C C . THR A 1 91 ? 19.916 -4.517 -47.868 1.00 89.38 91 THR A C 1
ATOM 725 O O . THR A 1 91 ? 20.736 -4.978 -48.661 1.00 89.38 91 THR A O 1
ATOM 728 N N . LYS A 1 92 ? 19.949 -3.232 -47.494 1.00 90.25 92 LYS A N 1
ATOM 729 C CA . LYS A 1 92 ? 20.774 -2.224 -48.177 1.00 90.25 92 LYS A CA 1
ATOM 730 C C . LYS A 1 92 ? 22.264 -2.465 -47.947 1.00 90.25 92 LYS A C 1
ATOM 732 O O . LYS A 1 92 ? 23.012 -2.604 -48.914 1.00 90.25 92 LYS A O 1
ATOM 737 N N . MET A 1 93 ? 22.705 -2.572 -46.692 1.00 87.12 93 MET A N 1
ATOM 738 C CA . MET A 1 93 ? 24.126 -2.785 -46.388 1.00 87.12 93 MET A CA 1
ATOM 739 C C . MET A 1 93 ? 24.619 -4.153 -46.876 1.00 87.12 93 MET A C 1
ATOM 741 O O . MET A 1 93 ? 25.692 -4.230 -47.475 1.00 87.12 93 MET A O 1
ATOM 745 N N . CYS A 1 94 ? 23.834 -5.222 -46.700 1.00 87.38 94 CYS A N 1
ATOM 746 C CA . CYS A 1 94 ? 24.174 -6.547 -47.228 1.00 87.38 94 CYS A CA 1
ATOM 747 C C . CYS A 1 94 ? 24.283 -6.567 -48.761 1.00 87.38 94 CYS A C 1
ATOM 749 O O . CYS A 1 94 ? 25.230 -7.152 -49.289 1.00 87.38 94 CYS A O 1
ATOM 751 N N . ALA A 1 95 ? 23.374 -5.902 -49.483 1.00 89.81 95 ALA A N 1
ATOM 752 C CA . ALA A 1 95 ? 23.437 -5.808 -50.942 1.00 89.81 95 ALA A CA 1
ATOM 753 C C . ALA A 1 95 ? 24.706 -5.081 -51.411 1.00 89.81 95 ALA A C 1
ATOM 755 O O . ALA A 1 95 ? 25.413 -5.582 -52.287 1.00 89.81 95 ALA A O 1
ATOM 756 N N . VAL A 1 96 ? 25.045 -3.952 -50.778 1.00 89.81 96 VAL A N 1
ATOM 757 C CA . VAL A 1 96 ? 26.279 -3.205 -51.077 1.00 89.81 96 VAL A CA 1
ATOM 758 C C . VAL A 1 96 ? 27.519 -4.061 -50.806 1.00 89.81 96 VAL A C 1
ATOM 760 O O . VAL A 1 96 ? 28.402 -4.143 -51.662 1.00 89.81 96 VAL A O 1
ATOM 763 N N . LYS A 1 97 ? 27.576 -4.763 -49.664 1.00 88.19 97 LYS A N 1
ATOM 764 C CA . LYS A 1 97 ? 28.679 -5.687 -49.343 1.00 88.19 97 LYS A CA 1
ATOM 765 C C . LYS A 1 97 ? 28.800 -6.808 -50.379 1.00 88.19 97 LYS A C 1
ATOM 767 O O . LYS A 1 97 ? 29.911 -7.127 -50.796 1.00 88.19 97 LYS A O 1
ATOM 772 N N . ARG A 1 98 ? 27.677 -7.372 -50.840 1.00 90.44 98 ARG A N 1
ATOM 773 C CA . ARG A 1 98 ? 27.659 -8.427 -51.866 1.00 90.44 98 ARG A CA 1
ATOM 774 C C . ARG A 1 98 ? 28.213 -7.933 -53.202 1.00 90.44 98 ARG A C 1
ATOM 776 O O . ARG A 1 98 ? 29.049 -8.616 -53.787 1.00 90.44 98 ARG A O 1
ATOM 783 N N . VAL A 1 99 ? 27.791 -6.752 -53.657 1.00 92.06 99 VAL A N 1
ATOM 784 C CA . VAL A 1 99 ? 28.285 -6.146 -54.907 1.00 92.06 99 VAL A CA 1
ATOM 785 C C . VAL A 1 99 ? 29.782 -5.856 -54.807 1.00 92.06 99 VAL A C 1
ATOM 787 O O . VAL A 1 99 ? 30.539 -6.271 -55.681 1.00 92.06 99 VAL A O 1
ATOM 790 N N . ARG A 1 100 ? 30.231 -5.221 -53.714 1.00 91.50 100 ARG A N 1
ATOM 791 C CA . ARG A 1 100 ? 31.657 -4.954 -53.470 1.00 91.50 100 ARG A CA 1
ATOM 792 C C . ARG A 1 100 ? 32.480 -6.240 -53.507 1.00 91.50 100 ARG A C 1
ATOM 794 O O . ARG A 1 100 ? 33.480 -6.302 -54.213 1.00 91.50 100 ARG A O 1
ATOM 801 N N . ASN A 1 101 ? 32.062 -7.262 -52.761 1.00 89.88 101 ASN A N 1
ATOM 802 C CA . ASN A 1 101 ? 32.805 -8.516 -52.689 1.00 89.88 101 ASN A CA 1
ATOM 803 C C . ASN A 1 101 ? 32.862 -9.210 -54.058 1.00 89.88 101 ASN A C 1
ATOM 805 O O . ASN A 1 101 ? 33.908 -9.744 -54.400 1.00 89.88 101 ASN A O 1
ATOM 809 N N . GLY A 1 102 ? 31.787 -9.146 -54.854 1.00 91.81 102 GLY A N 1
ATOM 810 C CA . GLY A 1 102 ? 31.750 -9.670 -56.222 1.00 91.81 102 GLY A CA 1
ATOM 811 C C . GLY A 1 102 ? 32.708 -8.957 -57.184 1.00 91.81 102 GLY A C 1
ATOM 812 O O . GLY A 1 102 ? 33.403 -9.615 -57.952 1.00 91.81 102 GLY A O 1
ATOM 813 N N . LEU A 1 103 ? 32.802 -7.625 -57.108 1.00 90.75 103 LEU A N 1
ATOM 814 C CA . LEU A 1 103 ? 33.732 -6.839 -57.931 1.00 90.75 103 LEU A CA 1
ATOM 815 C C . LEU A 1 103 ? 35.203 -7.100 -57.579 1.00 90.75 103 LEU A C 1
ATOM 817 O O . LEU A 1 103 ? 36.072 -7.010 -58.442 1.00 90.75 103 LEU A O 1
ATOM 821 N N . LEU A 1 104 ? 35.485 -7.420 -56.316 1.00 91.19 104 LEU A N 1
ATOM 822 C CA . LEU A 1 104 ? 36.848 -7.566 -55.813 1.00 91.19 104 LEU A CA 1
ATOM 823 C C . LEU A 1 104 ? 37.375 -9.007 -55.830 1.00 91.19 104 LEU A C 1
ATOM 825 O O . LEU A 1 104 ? 38.533 -9.206 -55.474 1.00 91.19 104 LEU A O 1
ATOM 829 N N . VAL A 1 105 ? 36.594 -10.002 -56.275 1.00 91.81 105 VAL A N 1
ATOM 830 C CA . VAL A 1 105 ? 37.011 -11.426 -56.299 1.00 91.81 105 VAL A CA 1
ATOM 831 C C . VAL A 1 105 ? 38.346 -11.636 -57.023 1.00 91.81 105 VAL A C 1
ATOM 833 O O . VAL A 1 105 ? 39.147 -12.462 -56.598 1.00 91.81 105 VAL A O 1
ATOM 836 N N . HIS A 1 106 ? 38.608 -10.869 -58.084 1.00 89.69 106 HIS A N 1
ATOM 837 C CA . HIS A 1 106 ? 39.838 -10.959 -58.879 1.00 89.69 106 HIS A CA 1
ATOM 838 C C . HIS A 1 106 ? 40.878 -9.879 -58.538 1.00 89.69 106 HIS A C 1
ATOM 840 O O . HIS A 1 106 ? 41.878 -9.742 -59.241 1.00 89.69 106 HIS A O 1
ATOM 846 N N . SER A 1 107 ? 40.657 -9.090 -57.481 1.00 88.94 107 SER A N 1
ATOM 847 C CA . SER A 1 107 ? 41.607 -8.064 -57.050 1.00 88.94 107 SER A CA 1
ATOM 848 C C . SER A 1 107 ? 42.861 -8.713 -56.467 1.00 88.94 107 SER A C 1
ATOM 850 O O . SER A 1 107 ? 42.789 -9.452 -55.487 1.00 88.94 107 SER A O 1
ATOM 852 N N . ALA A 1 108 ? 44.025 -8.396 -57.035 1.00 85.94 108 ALA A N 1
ATOM 853 C CA . ALA A 1 108 ? 45.314 -8.850 -56.512 1.00 85.94 108 ALA A CA 1
ATOM 854 C C . ALA A 1 108 ? 45.753 -8.081 -55.249 1.00 85.94 108 ALA A C 1
ATOM 856 O O . ALA A 1 108 ? 46.611 -8.553 -54.509 1.00 85.94 108 ALA A O 1
ATOM 857 N N . THR A 1 109 ? 45.182 -6.898 -54.996 1.00 85.81 109 THR A N 1
ATOM 858 C CA . THR A 1 109 ? 45.571 -6.013 -53.884 1.00 85.81 109 THR A CA 1
ATOM 859 C C . THR A 1 109 ? 44.575 -6.036 -52.725 1.00 85.81 109 THR A C 1
ATOM 861 O O . THR A 1 109 ? 44.976 -5.918 -51.569 1.00 85.81 109 THR A O 1
ATOM 864 N N . THR A 1 110 ? 43.282 -6.211 -53.008 1.00 87.38 110 THR A N 1
ATOM 865 C CA . THR A 1 110 ? 42.186 -6.141 -52.022 1.00 87.38 110 THR A CA 1
ATOM 866 C C . THR A 1 110 ? 41.101 -7.203 -52.262 1.00 87.38 110 THR A C 1
ATOM 868 O O . THR A 1 110 ? 39.930 -6.859 -52.445 1.00 87.38 110 THR A O 1
ATOM 871 N N . PRO A 1 111 ? 41.444 -8.506 -52.277 1.00 90.31 111 PRO A N 1
ATOM 872 C CA . PRO A 1 111 ? 40.438 -9.560 -52.382 1.00 90.31 111 PRO A CA 1
ATOM 873 C C . PRO A 1 111 ? 39.484 -9.532 -51.171 1.00 90.31 111 PRO A C 1
ATOM 875 O O . PRO A 1 111 ? 39.868 -9.041 -50.105 1.00 90.31 111 PRO A O 1
ATOM 878 N N . PRO A 1 112 ? 38.262 -10.095 -51.264 1.00 88.69 112 PRO A N 1
ATOM 879 C CA . PRO A 1 112 ? 37.285 -10.071 -50.170 1.00 88.69 112 PRO A CA 1
ATOM 880 C C . PRO A 1 112 ? 37.797 -10.666 -48.852 1.00 88.69 112 PRO A C 1
ATOM 882 O O . PRO A 1 112 ? 37.391 -10.214 -47.788 1.00 88.69 112 PRO A O 1
ATOM 885 N N . SER A 1 113 ? 38.719 -11.634 -48.911 1.00 88.12 113 SER A N 1
ATOM 886 C CA . SER A 1 113 ? 39.384 -12.214 -47.734 1.00 88.12 113 SER A CA 1
ATOM 887 C C . SER A 1 113 ? 40.231 -11.206 -46.952 1.00 88.12 113 SER A C 1
ATOM 889 O O . SER A 1 113 ? 40.461 -11.390 -45.762 1.00 88.12 113 SER A O 1
ATOM 891 N N . ASN A 1 114 ? 40.685 -10.141 -47.615 1.00 89.94 114 ASN A N 1
ATOM 892 C CA . ASN A 1 114 ? 41.506 -9.084 -47.034 1.00 89.94 114 ASN A CA 1
ATOM 893 C C . ASN A 1 114 ? 40.674 -7.852 -46.663 1.00 89.94 114 ASN A C 1
ATOM 895 O O . ASN A 1 114 ? 41.246 -6.799 -46.392 1.00 89.94 114 ASN A O 1
ATOM 899 N N . ILE A 1 115 ? 39.342 -7.945 -46.644 1.00 90.50 115 ILE A N 1
ATOM 900 C CA . ILE A 1 115 ? 38.463 -6.855 -46.212 1.00 90.50 115 ILE A CA 1
ATOM 901 C C . ILE A 1 115 ? 37.808 -7.240 -44.892 1.00 90.50 115 ILE A C 1
ATOM 903 O O . ILE A 1 115 ? 37.064 -8.214 -44.817 1.00 90.50 115 ILE A O 1
ATOM 907 N N . SER A 1 116 ? 38.045 -6.426 -43.867 1.00 91.88 116 SER A N 1
ATOM 908 C CA . SER A 1 116 ? 37.356 -6.528 -42.583 1.00 91.88 116 SER A CA 1
ATOM 909 C C . SER A 1 116 ? 36.541 -5.260 -42.374 1.00 91.88 116 SER A C 1
ATOM 911 O O . SER A 1 116 ? 37.113 -4.183 -42.207 1.00 91.88 116 SER A O 1
ATOM 913 N N . ASP A 1 117 ? 35.215 -5.373 -42.441 1.00 91.69 117 ASP A N 1
ATOM 914 C CA . ASP A 1 117 ? 34.310 -4.264 -42.135 1.00 91.69 117 ASP A CA 1
ATOM 915 C C . ASP A 1 117 ? 34.051 -4.192 -40.641 1.00 91.69 117 ASP A C 1
ATOM 917 O O . ASP A 1 117 ? 33.878 -5.225 -39.997 1.00 91.69 117 ASP A O 1
ATOM 921 N N . CYS A 1 118 ? 33.926 -2.975 -40.115 1.00 92.12 118 CYS A N 1
ATOM 922 C CA . CYS A 1 118 ? 33.532 -2.822 -38.729 1.00 92.12 118 CYS A CA 1
ATOM 923 C C . CYS A 1 118 ? 32.132 -3.389 -38.481 1.00 92.12 118 CYS A C 1
ATOM 925 O O . CYS A 1 118 ? 31.184 -3.082 -39.213 1.00 92.12 118 CYS A O 1
ATOM 927 N N . ASP A 1 119 ? 32.017 -4.154 -37.404 1.00 90.75 119 ASP A N 1
ATOM 928 C CA . ASP A 1 119 ? 30.751 -4.574 -36.819 1.00 90.75 119 ASP A CA 1
ATOM 929 C C . ASP A 1 119 ? 30.730 -4.178 -35.344 1.00 90.75 119 ASP A C 1
ATOM 931 O O . ASP A 1 119 ? 31.782 -4.098 -34.705 1.00 90.75 119 ASP A O 1
ATOM 935 N N . VAL A 1 120 ? 29.554 -3.873 -34.808 1.00 93.12 120 VAL A N 1
ATOM 936 C CA . VAL A 1 120 ? 29.402 -3.258 -33.483 1.00 93.12 120 VAL A CA 1
ATOM 937 C C . VAL A 1 120 ? 28.275 -3.910 -32.701 1.00 93.12 120 VAL A C 1
ATOM 939 O O . VAL A 1 120 ? 27.293 -4.367 -33.277 1.00 93.12 120 VAL A O 1
ATOM 942 N N . SER A 1 121 ? 28.406 -3.916 -31.377 1.00 93.44 121 SER A N 1
ATOM 943 C CA . SER A 1 121 ? 27.388 -4.450 -30.479 1.00 93.44 121 SER A CA 1
ATOM 944 C C . SER A 1 121 ? 26.156 -3.544 -30.397 1.00 93.44 121 SER A C 1
ATOM 946 O O . SER A 1 121 ? 26.137 -2.399 -30.873 1.00 93.44 121 SER A O 1
ATOM 948 N N . ASP A 1 122 ? 25.147 -4.034 -29.679 1.00 91.62 122 ASP A N 1
ATOM 949 C CA . ASP A 1 122 ? 24.053 -3.205 -29.199 1.00 91.62 122 ASP A CA 1
ATOM 950 C C . ASP A 1 122 ? 24.546 -2.104 -28.252 1.00 91.62 122 ASP A C 1
ATOM 952 O O . ASP A 1 122 ? 25.604 -2.193 -27.619 1.00 91.62 122 ASP A O 1
ATOM 956 N N . TRP A 1 123 ? 23.752 -1.038 -28.168 1.00 92.75 123 TRP A N 1
ATOM 957 C CA . TRP A 1 123 ? 23.999 0.075 -27.262 1.00 92.75 123 TRP A CA 1
ATOM 958 C C . TRP A 1 123 ? 23.740 -0.330 -25.814 1.00 92.75 123 TRP A C 1
ATOM 960 O O . TRP A 1 123 ? 22.609 -0.661 -25.463 1.00 92.75 123 TRP A O 1
ATOM 970 N N . VAL A 1 124 ? 24.745 -0.163 -24.960 1.00 93.88 124 VAL A N 1
ATOM 971 C CA . VAL A 1 124 ? 24.647 -0.369 -23.512 1.00 93.88 124 VAL A CA 1
ATOM 972 C C . VAL A 1 124 ? 24.945 0.927 -22.750 1.00 93.88 124 VAL A C 1
ATOM 974 O O . VAL A 1 124 ? 25.707 1.769 -23.241 1.00 93.88 124 VAL A O 1
ATOM 977 N N . PRO A 1 125 ? 24.355 1.135 -21.562 1.00 92.25 125 PRO A N 1
ATOM 978 C CA . PRO A 1 125 ? 24.748 2.231 -20.685 1.00 92.25 125 PRO A CA 1
ATOM 979 C C . PRO A 1 125 ? 26.245 2.188 -20.364 1.00 92.25 125 PRO A C 1
ATOM 981 O O . PRO A 1 125 ? 26.780 1.142 -20.001 1.00 92.25 125 PRO A O 1
ATOM 984 N N . LYS A 1 126 ? 26.940 3.324 -20.491 1.00 88.69 126 LYS A N 1
ATOM 985 C CA . LYS A 1 126 ? 28.355 3.430 -20.099 1.00 88.69 126 LYS A CA 1
ATOM 986 C C . LYS A 1 126 ? 28.510 3.480 -18.579 1.00 88.69 126 LYS A C 1
ATOM 988 O O . LYS A 1 126 ? 29.440 2.877 -18.057 1.00 88.69 126 LYS A O 1
ATOM 993 N N . THR A 1 127 ? 27.611 4.199 -17.911 1.00 84.38 127 THR A N 1
ATOM 994 C CA . THR A 1 127 ? 27.579 4.389 -16.452 1.00 84.38 127 THR A CA 1
ATOM 995 C C . THR A 1 127 ? 26.323 3.798 -15.813 1.00 84.38 127 THR A C 1
ATOM 997 O O . THR A 1 127 ? 26.382 3.382 -14.667 1.00 84.38 127 THR A O 1
ATOM 1000 N N . GLY A 1 128 ? 25.193 3.747 -16.532 1.00 83.19 128 GLY A N 1
ATOM 1001 C CA . GLY A 1 128 ? 23.879 3.397 -15.961 1.00 83.19 128 GLY A CA 1
ATOM 1002 C C . GLY A 1 128 ? 23.205 4.562 -15.229 1.00 83.19 128 GLY A C 1
ATOM 1003 O O . GLY A 1 128 ? 22.005 4.524 -14.963 1.00 83.19 128 GLY A O 1
ATOM 1004 N N . ASP A 1 129 ? 23.972 5.613 -14.939 1.00 88.00 129 ASP A N 1
ATOM 1005 C CA . ASP A 1 129 ? 23.488 6.818 -14.288 1.00 88.00 129 ASP A CA 1
ATOM 1006 C C . ASP A 1 129 ? 23.016 7.858 -15.298 1.00 88.00 129 ASP A C 1
ATOM 1008 O O . ASP A 1 129 ? 23.685 8.170 -16.292 1.00 88.00 129 ASP A O 1
ATOM 1012 N N . CYS A 1 130 ? 21.878 8.465 -14.982 1.00 89.69 130 CYS A N 1
ATOM 1013 C CA . CYS A 1 130 ? 21.403 9.637 -15.684 1.00 89.69 130 CYS A CA 1
ATOM 1014 C C . CYS A 1 130 ? 22.057 10.893 -15.114 1.00 89.69 130 CYS A C 1
ATOM 1016 O O . CYS A 1 130 ? 21.816 11.221 -13.959 1.00 89.69 130 CYS A O 1
ATOM 1018 N N . ILE A 1 131 ? 22.857 11.615 -15.897 1.00 90.44 131 ILE A N 1
ATOM 1019 C CA . ILE A 1 131 ? 23.646 12.740 -15.382 1.00 90.44 131 ILE A CA 1
ATOM 1020 C C . ILE A 1 131 ? 23.018 14.079 -15.787 1.00 90.44 131 ILE A C 1
ATOM 1022 O O . ILE A 1 131 ? 22.753 14.323 -16.966 1.00 90.44 131 ILE A O 1
ATOM 1026 N N . ALA A 1 132 ? 22.780 14.949 -14.807 1.00 85.38 132 ALA A N 1
ATOM 1027 C CA . ALA A 1 132 ? 22.338 16.328 -14.992 1.00 85.38 132 ALA A CA 1
ATOM 1028 C C . ALA A 1 132 ? 23.371 17.169 -15.757 1.00 85.38 132 ALA A C 1
ATOM 1030 O O . ALA A 1 132 ? 24.550 16.825 -15.819 1.00 85.38 132 ALA A O 1
ATOM 1031 N N . GLU A 1 133 ? 22.981 18.354 -16.233 1.00 82.25 133 GLU A N 1
ATOM 1032 C CA . GLU A 1 133 ? 23.967 19.326 -16.739 1.00 82.25 133 GLU A CA 1
ATOM 1033 C C . GLU A 1 133 ? 24.920 19.827 -15.643 1.00 82.25 133 GLU A C 1
ATOM 1035 O O . GLU A 1 133 ? 26.058 20.180 -15.936 1.00 82.25 133 GLU A O 1
ATOM 1040 N N . SER A 1 134 ? 24.501 19.761 -14.375 1.00 83.69 134 SER A N 1
ATOM 1041 C CA . SER A 1 134 ? 25.347 20.033 -13.207 1.00 83.69 134 SER A CA 1
ATOM 1042 C C . SER A 1 134 ? 26.347 18.914 -12.881 1.00 83.69 134 SER A C 1
ATOM 1044 O O . SER A 1 134 ? 27.158 19.076 -11.974 1.00 83.69 134 SER A O 1
ATOM 1046 N N . GLY A 1 135 ? 26.298 17.777 -13.586 1.00 83.81 135 GLY A N 1
ATOM 1047 C CA . GLY A 1 135 ? 27.179 16.626 -13.354 1.00 83.81 135 GLY A CA 1
ATOM 1048 C C . GLY A 1 135 ? 26.714 15.659 -12.259 1.00 83.81 135 GLY A C 1
ATOM 1049 O O . GLY A 1 135 ? 27.395 14.673 -11.995 1.00 83.81 135 GLY A O 1
ATOM 1050 N N . VAL A 1 136 ? 25.556 15.901 -11.639 1.00 85.94 136 VAL A N 1
ATOM 1051 C CA . VAL A 1 136 ? 24.993 15.050 -10.576 1.00 85.94 136 VAL A CA 1
ATOM 1052 C C . VAL A 1 136 ? 24.080 13.975 -11.169 1.00 85.94 136 VAL A C 1
ATOM 1054 O O . VAL A 1 136 ? 23.351 14.237 -12.126 1.00 85.94 136 VAL A O 1
ATOM 1057 N N . ALA A 1 137 ? 24.097 12.767 -10.602 1.00 88.75 137 ALA A N 1
ATOM 1058 C CA . ALA A 1 137 ? 23.174 11.705 -10.990 1.00 88.75 137 ALA A CA 1
ATOM 1059 C C . ALA A 1 137 ? 21.729 12.034 -10.562 1.00 88.75 137 ALA A C 1
ATOM 1061 O O . ALA A 1 137 ? 21.471 12.370 -9.408 1.00 88.75 137 ALA A O 1
ATOM 1062 N N . ILE A 1 138 ? 20.784 11.914 -11.495 1.00 87.50 138 ILE A N 1
ATOM 1063 C CA . ILE A 1 138 ? 19.353 12.164 -11.313 1.00 87.50 138 ILE A CA 1
ATOM 1064 C C . ILE A 1 138 ? 18.605 10.840 -11.435 1.00 87.50 138 ILE A C 1
ATOM 1066 O O . ILE A 1 138 ? 18.593 10.206 -12.488 1.00 87.50 138 ILE A O 1
ATOM 1070 N N . THR A 1 139 ? 17.907 10.440 -10.379 1.00 87.19 139 THR A N 1
ATOM 1071 C CA . THR A 1 139 ? 16.999 9.286 -10.433 1.00 87.19 139 THR A CA 1
ATOM 1072 C C . THR A 1 139 ? 15.589 9.695 -10.851 1.00 87.19 139 THR A C 1
ATOM 1074 O O . THR A 1 139 ? 14.911 8.921 -11.523 1.00 87.19 139 THR A O 1
ATOM 1077 N N . CYS A 1 140 ? 15.157 10.901 -10.495 1.00 88.75 140 CYS A N 1
ATOM 1078 C CA . CYS A 1 140 ? 13.862 11.494 -10.808 1.00 88.75 140 CYS A CA 1
ATOM 1079 C C . CYS A 1 140 ? 13.985 13.021 -10.880 1.00 88.75 140 CYS A C 1
ATOM 1081 O O . CYS A 1 140 ? 14.895 13.593 -10.283 1.00 88.75 140 CYS A O 1
ATOM 1083 N N . ASP A 1 141 ? 13.067 13.670 -11.585 1.00 89.00 141 ASP A N 1
ATOM 1084 C CA . ASP A 1 141 ? 13.034 15.115 -11.765 1.00 89.00 141 ASP A CA 1
ATOM 1085 C C . ASP A 1 141 ? 11.585 15.628 -11.756 1.00 89.00 141 ASP A C 1
ATOM 1087 O O . ASP A 1 141 ? 10.769 15.303 -12.627 1.00 89.00 141 ASP A O 1
ATOM 1091 N N . ASP A 1 142 ? 11.256 16.454 -10.762 1.00 87.00 142 ASP A N 1
ATOM 1092 C CA . ASP A 1 142 ? 9.935 17.067 -10.629 1.00 87.00 142 ASP A CA 1
ATOM 1093 C C . ASP A 1 142 ? 9.730 18.284 -11.534 1.00 87.00 142 ASP A C 1
ATOM 1095 O O . ASP A 1 142 ? 8.593 18.734 -11.696 1.00 87.00 142 ASP A O 1
ATOM 1099 N N . THR A 1 143 ? 10.775 18.788 -12.188 1.00 84.56 143 THR A N 1
ATOM 1100 C CA . THR A 1 143 ? 10.699 20.014 -12.992 1.00 84.56 143 THR A CA 1
ATOM 1101 C C . THR A 1 143 ? 10.071 19.818 -14.367 1.00 84.56 143 THR A C 1
ATOM 1103 O O . THR A 1 143 ? 9.744 20.813 -15.002 1.00 84.56 143 THR A O 1
ATOM 1106 N N . CYS A 1 144 ? 9.826 18.575 -14.809 1.00 80.94 144 CYS A N 1
ATOM 1107 C CA . CYS A 1 144 ? 9.225 18.269 -16.113 1.00 80.94 144 CYS A CA 1
ATOM 1108 C C . CYS A 1 144 ? 7.876 18.981 -16.327 1.00 80.94 144 CYS A C 1
ATOM 1110 O O . CYS A 1 144 ? 6.869 18.551 -15.738 1.00 80.94 144 CYS A O 1
ATOM 1112 N N . PRO A 1 145 ? 7.821 20.029 -17.174 1.00 75.88 145 PRO A N 1
ATOM 1113 C CA . PRO A 1 145 ? 6.597 20.750 -17.470 1.00 75.88 145 PRO A CA 1
ATOM 1114 C C . PRO A 1 145 ? 5.927 20.196 -18.737 1.00 75.88 145 PRO A C 1
ATOM 1116 O O . PRO A 1 145 ? 6.581 19.713 -19.660 1.00 75.88 145 PRO A O 1
ATOM 1119 N N . LYS A 1 146 ? 4.599 20.322 -18.824 1.00 76.38 146 LYS A N 1
ATOM 1120 C CA . LYS A 1 146 ? 3.905 20.377 -20.123 1.00 76.38 146 LYS A CA 1
ATOM 1121 C C . LYS A 1 146 ? 3.952 21.855 -20.537 1.00 76.38 146 LYS A C 1
ATOM 1123 O O . LYS A 1 146 ? 3.525 22.671 -19.723 1.00 76.38 146 LYS A O 1
ATOM 1128 N N . PRO A 1 147 ? 4.521 22.233 -21.698 1.00 76.62 147 PRO A N 1
ATOM 1129 C CA . PRO A 1 147 ? 4.366 21.535 -22.978 1.00 76.62 147 PRO A CA 1
ATOM 1130 C C . PRO A 1 147 ? 5.613 20.829 -23.544 1.00 76.62 147 PRO A C 1
ATOM 1132 O O . PRO A 1 147 ? 5.451 20.021 -24.455 1.00 76.62 147 PRO A O 1
ATOM 1135 N N . ASP A 1 148 ? 6.822 21.091 -23.036 1.00 76.31 148 ASP A N 1
ATOM 1136 C CA . ASP A 1 148 ? 8.065 20.497 -23.557 1.00 76.31 148 ASP A CA 1
ATOM 1137 C C . ASP A 1 148 ? 8.697 19.513 -22.546 1.00 76.31 148 ASP A C 1
ATOM 1139 O O . ASP A 1 148 ? 9.475 19.921 -21.677 1.00 76.31 148 ASP A O 1
ATOM 1143 N N . PRO A 1 149 ? 8.411 18.200 -22.662 1.00 71.19 149 PRO A N 1
ATOM 1144 C CA . PRO A 1 149 ? 8.950 17.179 -21.761 1.00 71.19 149 PRO A CA 1
ATOM 1145 C C . PRO A 1 149 ? 10.464 16.959 -21.935 1.00 71.19 149 PRO A C 1
ATOM 1147 O O . PRO A 1 149 ? 11.063 16.171 -21.204 1.00 71.19 149 PRO A O 1
ATOM 1150 N N . TYR A 1 150 ? 11.110 17.633 -22.894 1.00 75.12 150 TYR A N 1
ATOM 1151 C CA . TYR A 1 150 ? 12.546 17.527 -23.144 1.00 75.12 150 TYR A CA 1
ATOM 1152 C C . TYR A 1 150 ? 13.380 18.577 -22.400 1.00 75.12 150 TYR A C 1
ATOM 1154 O O . TYR A 1 150 ? 14.610 18.538 -22.497 1.00 75.12 150 TYR A O 1
ATOM 1162 N N . GLN A 1 151 ? 12.762 19.485 -21.639 1.00 80.12 151 GLN A N 1
ATOM 1163 C CA . GLN A 1 151 ? 13.487 20.488 -20.842 1.00 80.12 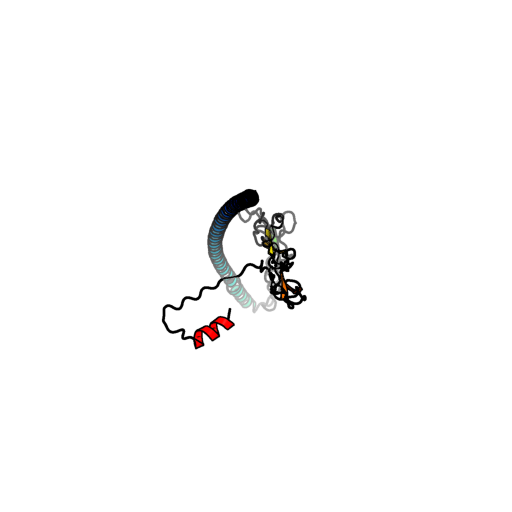151 GLN A CA 1
ATOM 1164 C C . GLN A 1 151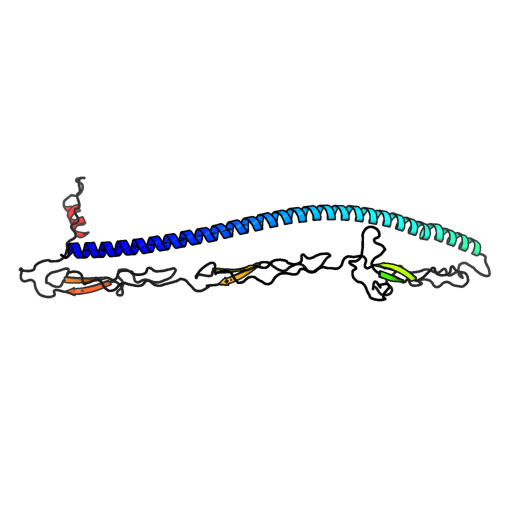 ? 13.954 19.984 -19.473 1.00 80.12 151 GLN A C 1
ATOM 1166 O O . GLN A 1 151 ? 14.741 20.656 -18.819 1.00 80.12 151 GLN A O 1
ATOM 1171 N N . CYS A 1 152 ? 13.523 18.793 -19.064 1.00 84.75 152 CYS A N 1
ATOM 1172 C CA . CYS A 1 152 ? 13.875 18.187 -17.784 1.00 84.75 152 CYS A CA 1
ATOM 1173 C C . CYS A 1 152 ? 14.709 16.907 -17.946 1.00 84.75 152 CYS A C 1
ATOM 1175 O O . CYS A 1 152 ? 14.859 16.353 -19.048 1.00 84.75 152 CYS A O 1
ATOM 1177 N N . GLY A 1 153 ? 15.201 16.407 -16.816 1.00 86.88 153 GLY A N 1
ATOM 1178 C CA . GLY A 1 153 ? 16.006 15.203 -16.705 1.00 86.88 153 GLY A CA 1
ATOM 1179 C C . GLY A 1 153 ? 17.478 15.429 -17.046 1.00 86.88 153 GLY A C 1
ATOM 1180 O O . GLY A 1 153 ? 17.987 16.547 -17.105 1.00 86.88 153 GLY A O 1
ATOM 1181 N N . GLY A 1 154 ? 18.180 14.325 -17.275 1.00 89.44 154 GLY A N 1
ATOM 1182 C CA . GLY A 1 154 ? 19.605 14.312 -17.578 1.00 89.44 154 GLY A CA 1
ATOM 1183 C C . GLY A 1 154 ? 19.925 13.649 -18.912 1.00 89.44 154 GLY A C 1
ATOM 1184 O O . GLY A 1 154 ? 19.055 13.343 -19.738 1.00 89.44 154 GLY A O 1
ATOM 1185 N N . LYS A 1 155 ? 21.217 13.417 -19.122 1.00 91.00 155 LYS A N 1
ATOM 1186 C CA . LYS A 1 155 ? 21.769 12.696 -20.266 1.00 91.00 155 LYS A CA 1
ATOM 1187 C C . LYS A 1 155 ? 22.569 11.503 -19.746 1.00 91.00 155 LYS A C 1
ATOM 1189 O O . LYS A 1 155 ? 23.454 11.644 -18.911 1.00 91.00 155 LYS A O 1
ATOM 1194 N N . GLU A 1 156 ? 22.273 10.334 -20.284 1.00 91.94 156 GLU A N 1
ATOM 1195 C CA . GLU A 1 156 ? 23.027 9.104 -20.090 1.00 91.94 156 GLU A CA 1
ATOM 1196 C C . GLU A 1 156 ? 23.891 8.873 -21.331 1.00 91.94 156 GLU A C 1
ATOM 1198 O O . GLU A 1 156 ? 23.435 9.023 -22.472 1.00 91.94 156 GLU A O 1
ATOM 1203 N N . THR A 1 157 ? 25.160 8.528 -21.121 1.00 92.50 157 THR A N 1
ATOM 1204 C CA . THR A 1 157 ? 26.050 8.168 -22.228 1.00 92.50 157 THR A CA 1
ATOM 1205 C C . THR A 1 157 ? 25.914 6.678 -22.502 1.00 92.50 157 THR A C 1
ATOM 1207 O O . THR A 1 157 ? 26.194 5.848 -21.642 1.00 92.50 157 THR A O 1
ATOM 1210 N N . MET A 1 158 ? 25.500 6.343 -23.717 1.00 94.56 158 MET A N 1
ATOM 1211 C CA . MET A 1 158 ? 25.464 4.980 -24.228 1.00 94.56 158 MET A CA 1
ATOM 1212 C C . MET A 1 158 ? 26.766 4.704 -24.970 1.00 94.56 158 MET A C 1
ATOM 1214 O O . MET A 1 158 ? 27.208 5.542 -25.760 1.00 94.56 158 MET A O 1
ATOM 1218 N N . LYS A 1 159 ? 27.337 3.521 -24.764 1.00 95.56 159 LYS A N 1
ATOM 1219 C CA . LYS A 1 159 ? 28.477 3.009 -25.524 1.00 95.56 159 LYS A CA 1
ATOM 1220 C C . LYS A 1 159 ? 28.105 1.720 -26.250 1.00 95.56 159 LYS A C 1
ATOM 1222 O O . LYS A 1 159 ? 27.136 1.057 -25.888 1.00 95.56 159 LYS A O 1
ATOM 1227 N N . ARG A 1 160 ? 28.873 1.370 -27.269 1.00 95.44 160 ARG A N 1
ATOM 1228 C CA . ARG A 1 160 ? 28.851 0.051 -27.903 1.00 95.44 160 ARG A CA 1
ATOM 1229 C C . ARG A 1 160 ? 30.265 -0.338 -28.282 1.00 95.44 160 ARG A C 1
ATOM 1231 O O . ARG A 1 160 ? 31.072 0.534 -28.610 1.00 95.44 160 ARG A O 1
ATOM 1238 N N . ASP A 1 161 ? 30.535 -1.629 -28.250 1.00 95.19 161 ASP A N 1
ATOM 1239 C CA . ASP A 1 161 ? 31.865 -2.157 -28.499 1.00 95.19 161 ASP A CA 1
ATOM 1240 C C . ASP A 1 161 ? 31.999 -2.611 -29.955 1.00 95.19 161 ASP A C 1
ATOM 1242 O O . ASP A 1 161 ? 31.017 -2.933 -30.630 1.00 95.19 161 ASP A O 1
ATOM 1246 N N . VAL A 1 162 ? 33.233 -2.598 -30.455 1.00 96.38 162 VAL A N 1
ATOM 1247 C CA . VAL A 1 162 ? 33.559 -3.100 -31.791 1.00 96.38 162 VAL A CA 1
ATOM 1248 C C . VAL A 1 162 ? 33.661 -4.620 -31.713 1.00 96.38 162 VAL A C 1
ATOM 1250 O O . VAL A 1 162 ? 34.525 -5.148 -31.020 1.00 96.38 162 VAL A O 1
ATOM 1253 N N . VAL A 1 163 ? 32.778 -5.311 -32.429 1.00 95.25 163 VAL A N 1
ATOM 1254 C CA . VAL A 1 163 ? 32.738 -6.778 -32.522 1.00 95.25 163 VAL A CA 1
ATOM 1255 C C . VAL A 1 163 ? 33.728 -7.267 -33.576 1.00 95.25 163 VAL A C 1
ATOM 1257 O O . VAL A 1 163 ? 34.443 -8.240 -33.352 1.00 95.25 163 VAL A O 1
ATOM 1260 N N . VAL A 1 164 ? 33.812 -6.567 -34.710 1.00 93.88 164 VAL A N 1
ATOM 1261 C CA . VAL A 1 164 ? 34.766 -6.871 -35.786 1.00 93.88 164 VAL A CA 1
ATOM 1262 C C . VAL A 1 164 ? 35.633 -5.648 -36.038 1.00 93.88 164 VAL A C 1
ATOM 1264 O O . VAL A 1 164 ? 35.125 -4.574 -36.354 1.00 93.88 164 VAL A O 1
ATOM 1267 N N . ILE A 1 165 ? 36.949 -5.804 -35.889 1.00 93.62 165 ILE A N 1
ATOM 1268 C CA . ILE A 1 165 ? 37.913 -4.712 -36.063 1.00 93.62 165 ILE A CA 1
ATOM 1269 C C . ILE A 1 165 ? 38.090 -4.432 -37.562 1.00 93.62 165 ILE A C 1
ATOM 1271 O O . ILE A 1 165 ? 38.460 -5.348 -38.308 1.00 93.62 165 ILE A O 1
ATOM 1275 N N . PRO A 1 166 ? 37.868 -3.191 -38.030 1.00 93.94 166 PRO A N 1
ATOM 1276 C CA . PRO A 1 166 ? 38.061 -2.865 -39.431 1.00 93.94 166 PRO A CA 1
ATOM 1277 C C . PRO A 1 166 ? 39.543 -2.775 -39.798 1.00 93.94 166 PRO A C 1
ATOM 1279 O O . PRO A 1 166 ? 40.366 -2.325 -39.000 1.00 93.94 166 PRO A O 1
ATOM 1282 N N . ASN A 1 167 ? 39.878 -3.135 -41.035 1.00 91.19 167 ASN A N 1
ATOM 1283 C CA . ASN A 1 167 ? 41.207 -2.895 -41.601 1.00 91.19 167 ASN A CA 1
ATOM 1284 C C . ASN A 1 167 ? 41.194 -1.703 -42.574 1.00 91.19 167 ASN A C 1
ATOM 1286 O O . ASN A 1 167 ? 40.164 -1.064 -42.781 1.00 91.19 167 ASN A O 1
ATOM 1290 N N . SER A 1 168 ? 42.342 -1.383 -43.180 1.00 89.31 168 SER A N 1
ATOM 1291 C CA . SER A 1 168 ? 42.481 -0.232 -44.089 1.00 89.31 168 SER A CA 1
ATOM 1292 C C . SER A 1 168 ? 41.610 -0.312 -45.350 1.00 89.31 168 SER A C 1
ATOM 1294 O O . SER A 1 168 ? 41.343 0.723 -45.957 1.00 89.31 168 SER A O 1
ATOM 1296 N N . ALA A 1 169 ? 41.162 -1.511 -45.736 1.00 87.88 169 ALA A N 1
ATOM 1297 C CA . ALA A 1 169 ? 40.335 -1.752 -46.917 1.00 87.88 169 ALA A CA 1
ATOM 1298 C C . ALA A 1 169 ? 38.828 -1.858 -46.605 1.00 87.88 169 ALA A C 1
ATOM 1300 O O . ALA A 1 169 ? 38.010 -1.875 -47.527 1.00 87.88 169 ALA A O 1
ATOM 1301 N N . GLY A 1 170 ? 38.450 -1.949 -45.328 1.00 87.19 170 GLY A N 1
ATOM 1302 C CA . GLY A 1 170 ? 37.066 -2.092 -44.887 1.00 87.19 170 GLY A CA 1
ATOM 1303 C C . GLY A 1 170 ? 36.413 -0.797 -44.418 1.00 87.19 170 GLY A C 1
ATOM 1304 O O . GLY A 1 170 ? 37.016 0.276 -44.357 1.00 87.19 170 GLY A O 1
ATOM 1305 N N . ILE A 1 171 ? 35.127 -0.899 -44.086 1.00 88.31 171 ILE A N 1
ATOM 1306 C CA . ILE A 1 171 ? 34.337 0.234 -43.599 1.00 88.31 171 ILE A CA 1
ATOM 1307 C C . ILE A 1 171 ? 34.744 0.579 -42.159 1.00 88.31 171 ILE A C 1
ATOM 1309 O O . ILE A 1 171 ? 34.716 -0.277 -41.272 1.00 88.31 171 ILE A O 1
ATOM 1313 N N . LYS A 1 172 ? 35.077 1.856 -41.921 1.00 91.38 172 LYS A N 1
ATOM 1314 C CA . LYS A 1 172 ? 35.378 2.397 -40.585 1.00 91.38 172 LYS A CA 1
ATOM 1315 C C . LYS A 1 172 ? 34.176 2.273 -39.649 1.00 91.38 172 LYS A C 1
ATOM 1317 O O . LYS A 1 172 ? 33.028 2.367 -40.082 1.00 91.38 172 LYS A O 1
ATOM 1322 N N . CYS A 1 173 ? 34.445 2.135 -38.353 1.00 91.19 173 CYS A N 1
ATOM 1323 C CA . CYS A 1 173 ? 33.381 2.039 -37.365 1.00 91.19 173 CYS A CA 1
ATOM 1324 C C . CYS A 1 173 ? 32.519 3.309 -37.309 1.00 91.19 173 CYS A C 1
ATOM 1326 O O . CYS A 1 173 ? 33.055 4.421 -37.344 1.00 91.19 173 CYS A O 1
ATOM 1328 N N . PRO A 1 174 ? 31.190 3.160 -37.182 1.00 91.06 174 PRO A N 1
ATOM 1329 C CA . PRO A 1 174 ? 30.312 4.277 -36.862 1.00 91.06 174 PRO A CA 1
ATOM 1330 C C . PRO A 1 174 ? 30.585 4.787 -35.430 1.00 91.06 174 PRO A C 1
ATOM 1332 O O . PRO A 1 174 ? 31.287 4.119 -34.668 1.00 91.06 174 PRO A O 1
ATOM 1335 N N . PRO A 1 175 ? 30.007 5.933 -35.014 1.00 94.62 175 PRO A N 1
ATOM 1336 C CA . PRO A 1 175 ? 30.181 6.450 -33.658 1.00 94.62 175 PRO A CA 1
ATOM 1337 C C . PRO A 1 175 ? 29.889 5.388 -32.592 1.00 94.62 175 PRO A C 1
ATOM 1339 O O . PRO A 1 175 ? 28.847 4.724 -32.638 1.00 94.62 175 PRO A O 1
ATOM 1342 N N . LEU A 1 176 ? 30.819 5.221 -31.652 1.00 95.12 176 LEU A N 1
ATOM 1343 C CA . LEU A 1 176 ? 30.745 4.218 -30.583 1.00 95.12 176 LEU A CA 1
ATOM 1344 C C . LEU A 1 176 ? 30.101 4.759 -29.304 1.00 95.12 176 LEU A C 1
ATOM 1346 O O . LEU A 1 176 ? 29.796 3.988 -28.401 1.00 95.12 176 LEU A O 1
ATOM 1350 N N . GLU A 1 177 ? 29.850 6.068 -29.245 1.00 95.31 177 GLU A N 1
ATOM 1351 C CA . GLU A 1 177 ? 29.171 6.732 -28.135 1.00 95.31 177 GLU A CA 1
ATOM 1352 C C . GLU A 1 177 ? 27.991 7.571 -28.635 1.00 95.31 177 GLU A C 1
ATOM 1354 O O . GLU A 1 177 ? 28.055 8.194 -29.699 1.00 95.31 177 GLU A O 1
ATOM 1359 N N . ARG A 1 178 ? 26.904 7.600 -27.859 1.00 93.75 178 ARG A N 1
ATOM 1360 C CA . ARG A 1 178 ? 25.778 8.523 -28.065 1.00 93.75 178 ARG A CA 1
ATOM 1361 C C . ARG A 1 178 ? 25.183 8.960 -26.733 1.00 93.75 178 ARG A C 1
ATOM 1363 O O . ARG A 1 178 ? 25.229 8.218 -25.759 1.00 93.75 178 ARG A O 1
ATOM 1370 N N . LYS A 1 179 ? 24.560 10.137 -26.703 1.00 90.94 179 LYS A N 1
ATOM 1371 C CA . LYS A 1 179 ? 23.828 10.629 -25.526 1.00 90.94 179 LYS A CA 1
ATOM 1372 C C . LYS A 1 179 ? 22.338 10.326 -25.671 1.00 90.94 179 LYS A C 1
ATOM 1374 O O . LYS A 1 179 ? 21.753 10.598 -26.717 1.00 90.94 179 LYS A O 1
ATOM 1379 N N . LYS A 1 180 ? 21.732 9.777 -24.622 1.00 89.75 180 LYS A N 1
ATOM 1380 C CA . LYS A 1 180 ? 20.298 9.482 -24.511 1.00 89.75 180 LYS A CA 1
ATOM 1381 C C . LYS A 1 180 ? 19.722 10.293 -23.348 1.00 89.75 180 LYS A C 1
ATOM 1383 O O . LYS A 1 180 ? 20.368 10.407 -22.316 1.00 89.75 180 LYS A O 1
ATOM 1388 N N . ARG A 1 181 ? 18.526 10.868 -23.498 1.00 87.81 181 ARG A N 1
ATOM 1389 C CA . ARG A 1 181 ? 17.835 11.536 -22.379 1.00 87.81 181 ARG A CA 1
ATOM 1390 C C . ARG A 1 181 ? 17.279 10.513 -21.384 1.00 87.81 181 ARG A C 1
ATOM 1392 O O . ARG A 1 181 ? 16.882 9.417 -21.781 1.00 87.81 181 ARG A O 1
ATOM 1399 N N . CYS A 1 182 ? 17.251 10.879 -20.110 1.00 89.06 182 CYS A N 1
ATOM 1400 C CA . CYS A 1 182 ? 16.865 10.009 -18.999 1.00 89.06 182 CYS A CA 1
ATOM 1401 C C . CYS A 1 182 ? 16.358 10.843 -17.805 1.00 89.06 182 CYS A C 1
ATOM 1403 O O . CYS A 1 182 ? 16.417 12.070 -17.838 1.00 89.06 182 CYS A O 1
ATOM 1405 N N . GLY A 1 183 ? 15.861 10.193 -16.745 1.00 84.81 183 GLY A N 1
ATOM 1406 C CA . GLY A 1 183 ? 15.514 10.866 -15.481 1.00 84.81 183 GLY A CA 1
ATOM 1407 C C . GLY A 1 183 ? 14.236 11.716 -15.507 1.00 84.81 183 GLY A C 1
ATOM 1408 O O . GLY A 1 183 ? 13.922 12.359 -14.518 1.00 84.81 183 GLY A O 1
ATOM 1409 N N . GLN A 1 184 ? 13.462 11.683 -16.595 1.00 86.12 184 GLN A N 1
ATOM 1410 C CA . GLN A 1 184 ? 12.263 12.512 -16.823 1.00 86.12 184 GLN A CA 1
ATOM 1411 C C . GLN A 1 184 ? 11.009 12.047 -16.053 1.00 86.12 184 GLN A C 1
ATOM 1413 O O . GLN A 1 184 ? 9.878 12.316 -16.457 1.00 86.12 184 GLN A O 1
ATOM 1418 N N . LYS A 1 185 ? 11.190 11.276 -14.979 1.00 85.19 185 LYS A N 1
ATOM 1419 C CA . LYS A 1 185 ? 10.091 10.765 -14.152 1.00 85.19 185 LYS A CA 1
ATOM 1420 C C . LYS A 1 185 ? 9.958 11.619 -12.899 1.00 85.19 185 LYS A C 1
ATOM 1422 O O . LYS A 1 185 ? 10.972 11.973 -12.308 1.00 85.19 185 LYS A O 1
ATOM 1427 N N . LYS A 1 186 ? 8.722 11.891 -12.475 1.00 87.94 186 LYS A N 1
ATOM 1428 C CA . LYS A 1 186 ? 8.444 12.586 -11.209 1.00 87.94 186 LYS A CA 1
ATOM 1429 C C . LYS A 1 186 ? 9.025 11.817 -10.024 1.00 87.94 186 LYS A C 1
ATOM 1431 O O . LYS A 1 186 ? 9.108 10.585 -10.060 1.00 87.94 186 LYS A O 1
ATOM 1436 N N . CYS A 1 187 ? 9.424 12.540 -8.987 1.00 91.06 187 CYS A N 1
ATOM 1437 C CA . CYS A 1 187 ? 10.037 11.941 -7.818 1.00 91.06 187 CYS A CA 1
ATOM 1438 C C . CYS A 1 187 ? 9.028 11.172 -6.962 1.00 91.06 187 CYS A C 1
ATOM 1440 O O . CYS A 1 187 ? 7.873 11.600 -6.833 1.00 91.06 187 CYS A O 1
ATOM 1442 N N . PRO A 1 188 ? 9.439 10.020 -6.390 1.00 93.94 188 PRO A N 1
ATOM 1443 C CA . PRO A 1 188 ? 8.616 9.288 -5.440 1.00 93.94 188 PRO A CA 1
ATOM 1444 C C . PRO A 1 188 ? 8.273 10.177 -4.249 1.00 93.94 188 PRO A C 1
ATOM 1446 O O . PRO A 1 188 ? 9.157 10.753 -3.618 1.00 93.94 188 PRO A O 1
ATOM 1449 N N . VAL A 1 189 ? 6.987 10.256 -3.926 1.00 94.25 189 VAL A N 1
ATOM 1450 C CA . VAL A 1 189 ? 6.511 10.887 -2.695 1.00 94.25 189 VAL A CA 1
ATOM 1451 C C . VAL A 1 189 ? 6.038 9.761 -1.798 1.00 94.25 189 VAL A C 1
ATOM 1453 O O . VAL A 1 189 ? 5.046 9.104 -2.110 1.00 94.25 189 VAL A O 1
ATOM 1456 N N . SER A 1 190 ? 6.774 9.491 -0.724 1.00 94.75 190 SER A N 1
ATOM 1457 C CA . SER A 1 190 ? 6.383 8.482 0.261 1.00 94.75 190 SER A CA 1
ATOM 1458 C C . SER A 1 190 ? 5.253 8.993 1.145 1.00 94.75 190 SER A C 1
ATOM 1460 O O . SER A 1 190 ? 5.140 10.197 1.390 1.00 94.75 190 SER A O 1
ATOM 1462 N N . CYS A 1 191 ? 4.427 8.071 1.632 1.00 95.56 191 CYS A N 1
ATOM 1463 C CA . CYS A 1 191 ? 3.361 8.421 2.552 1.00 95.56 191 CYS A CA 1
ATOM 1464 C C . CYS A 1 191 ? 3.907 9.040 3.845 1.00 95.56 191 CYS A C 1
ATOM 1466 O O . CYS A 1 191 ? 4.887 8.560 4.414 1.00 95.56 191 CYS A O 1
ATOM 1468 N N . SER A 1 192 ? 3.228 10.078 4.329 1.00 95.88 192 SER A N 1
ATOM 1469 C CA . SER A 1 192 ? 3.420 10.625 5.670 1.00 95.88 192 SER A CA 1
ATOM 1470 C C . SER A 1 192 ? 2.094 10.573 6.421 1.00 95.88 192 SER A C 1
ATOM 1472 O O . SER A 1 192 ? 1.030 10.792 5.835 1.00 95.88 192 SER A O 1
ATOM 1474 N N . MET A 1 193 ? 2.145 10.249 7.710 1.00 94.75 193 MET A N 1
ATOM 1475 C CA . MET A 1 193 ? 0.972 10.108 8.575 1.00 94.75 193 MET A CA 1
ATOM 1476 C C . MET A 1 193 ? 1.101 11.030 9.786 1.00 94.75 193 MET A C 1
ATOM 1478 O O . MET A 1 193 ? 2.207 11.369 10.209 1.00 94.75 193 MET A O 1
ATOM 1482 N N . SER A 1 194 ? -0.033 11.437 10.350 1.00 94.50 194 SER A N 1
ATOM 1483 C CA . SER A 1 194 ? -0.072 12.203 11.592 1.00 94.50 194 SER A CA 1
ATOM 1484 C C . SER A 1 194 ? 0.431 11.376 12.779 1.00 94.50 194 SER A C 1
ATOM 1486 O O . SER A 1 194 ? 0.555 10.148 12.715 1.00 94.50 194 SER A O 1
ATOM 1488 N N . ALA A 1 195 ? 0.647 12.053 13.909 1.00 95.19 195 ALA A N 1
ATOM 1489 C CA . ALA A 1 195 ? 0.741 11.366 15.189 1.00 95.19 195 ALA A CA 1
ATOM 1490 C C . ALA A 1 195 ? -0.542 10.558 15.458 1.00 95.19 195 ALA A C 1
ATOM 1492 O O . ALA A 1 195 ? -1.626 10.907 14.979 1.00 95.19 195 ALA A O 1
ATOM 1493 N N . TRP A 1 196 ? -0.398 9.476 16.223 1.00 95.19 196 TRP A N 1
ATOM 1494 C CA . TRP A 1 196 ? -1.531 8.706 16.721 1.00 95.19 196 TRP A CA 1
ATOM 1495 C C . TRP A 1 196 ? -2.397 9.547 17.657 1.00 95.19 196 TRP A C 1
ATOM 1497 O O . TRP A 1 196 ? -1.883 10.342 18.446 1.00 95.19 196 TRP A O 1
ATOM 1507 N N . SER A 1 197 ? -3.704 9.310 17.617 1.00 92.25 197 SER A N 1
ATOM 1508 C CA . SER A 1 197 ? -4.612 9.727 18.675 1.00 92.25 197 SER A CA 1
ATOM 1509 C C . SER A 1 197 ? -4.224 9.068 20.004 1.00 92.25 197 SER A C 1
ATOM 1511 O O . SER A 1 197 ? -3.505 8.064 20.053 1.00 92.25 197 SER A O 1
ATOM 1513 N N . GLY A 1 198 ? -4.771 9.590 21.104 1.00 93.50 198 GLY A N 1
ATOM 1514 C CA . GLY A 1 198 ? -4.836 8.817 22.342 1.00 93.50 198 GLY A CA 1
ATOM 1515 C C . GLY A 1 198 ? -5.640 7.526 22.142 1.00 93.50 198 GLY A C 1
ATOM 1516 O O . GLY A 1 198 ? -6.464 7.432 21.227 1.00 93.50 198 GLY A O 1
ATOM 1517 N N . TRP A 1 199 ? -5.403 6.535 23.001 1.00 94.12 199 TRP A N 1
ATOM 1518 C CA . TRP A 1 199 ? -6.250 5.344 23.062 1.00 94.12 199 TRP A CA 1
ATOM 1519 C C . TRP A 1 199 ? -7.664 5.725 23.503 1.00 94.12 199 TRP A C 1
ATOM 1521 O O . TRP A 1 199 ? -7.832 6.519 24.432 1.00 94.12 199 TRP A O 1
ATOM 1531 N N . SER A 1 200 ? -8.672 5.132 22.865 1.00 90.62 200 SER A N 1
ATOM 1532 C CA . SER A 1 200 ? -10.069 5.258 23.276 1.00 90.62 200 SER A CA 1
ATOM 1533 C C . SER A 1 200 ? -10.287 4.739 24.702 1.00 90.62 200 SER A C 1
ATOM 1535 O O . SER A 1 200 ? -9.442 4.054 25.288 1.00 90.62 200 SER A O 1
ATOM 1537 N N . LYS A 1 201 ? -11.472 4.992 25.268 1.00 91.12 201 LYS A N 1
ATOM 1538 C CA . LYS A 1 201 ? -11.932 4.210 26.424 1.00 91.12 201 LYS A CA 1
ATOM 1539 C C . LYS A 1 201 ? -12.026 2.731 26.032 1.00 91.12 201 LYS A C 1
ATOM 1541 O O . LYS A 1 201 ? -12.233 2.405 24.861 1.00 91.12 201 LYS A O 1
ATOM 1546 N N . CYS A 1 202 ? -11.824 1.850 27.007 1.00 92.81 202 CYS A N 1
ATOM 1547 C CA . CYS A 1 202 ? -12.000 0.419 26.796 1.00 92.81 202 CYS A CA 1
ATOM 1548 C C . CYS A 1 202 ? -13.478 0.119 26.531 1.00 92.81 202 CYS A C 1
ATOM 1550 O O . CYS A 1 202 ? -14.336 0.652 27.231 1.00 92.81 202 CYS A O 1
ATOM 1552 N N . THR A 1 203 ? -13.775 -0.733 25.550 1.00 88.25 203 THR A N 1
ATOM 1553 C CA . THR A 1 203 ? -15.164 -1.081 25.195 1.00 88.25 203 THR A CA 1
ATOM 1554 C C . THR A 1 203 ? -15.906 -1.842 26.294 1.00 88.25 203 THR A C 1
ATOM 1556 O O . THR A 1 203 ? -17.132 -1.881 26.289 1.00 88.25 203 THR A O 1
ATOM 1559 N N . LYS A 1 204 ? -15.179 -2.444 27.240 1.00 85.88 204 LYS A N 1
ATOM 1560 C CA . LYS A 1 204 ? -15.734 -3.123 28.411 1.00 85.88 204 LYS A CA 1
ATOM 1561 C C . LYS A 1 204 ? -14.953 -2.748 29.659 1.00 85.88 204 LYS A C 1
ATOM 1563 O O . LYS A 1 204 ? -13.753 -2.513 29.592 1.00 85.88 204 LYS A O 1
ATOM 1568 N N . GLU A 1 205 ? -15.599 -2.770 30.815 1.00 87.12 205 GLU A N 1
ATOM 1569 C CA . GLU A 1 205 ? -14.919 -2.576 32.105 1.00 87.12 205 GLU A CA 1
ATOM 1570 C C . GLU A 1 205 ? -14.158 -3.825 32.584 1.00 87.12 205 GLU A C 1
ATOM 1572 O O . GLU A 1 205 ? -13.307 -3.736 33.464 1.00 87.12 205 GLU A O 1
ATOM 1577 N N . CYS A 1 206 ? -14.445 -4.984 31.989 1.00 87.50 206 CYS A N 1
ATOM 1578 C CA . CYS A 1 206 ? -13.918 -6.307 32.329 1.00 87.50 206 CYS A CA 1
ATOM 1579 C C . CYS A 1 206 ? -14.179 -7.286 31.166 1.00 87.50 206 CYS A C 1
ATOM 1581 O O . CYS A 1 206 ? -14.800 -6.913 30.170 1.00 87.50 206 CYS A O 1
ATOM 1583 N N . GLU A 1 207 ? -13.761 -8.546 31.295 1.00 87.31 207 GLU A N 1
ATOM 1584 C CA . GLU A 1 207 ? -14.003 -9.609 30.302 1.00 87.31 207 GLU A CA 1
ATOM 1585 C C . GLU A 1 207 ? -13.483 -9.266 28.895 1.00 87.31 207 GLU A C 1
ATOM 1587 O O . GLU A 1 207 ? -14.134 -9.535 27.876 1.00 87.31 207 GLU A O 1
ATOM 1592 N N . SER A 1 208 ? -12.284 -8.676 28.853 1.00 88.56 208 SER A N 1
ATOM 1593 C CA . SER A 1 208 ? -11.524 -8.377 27.635 1.00 88.56 208 SER A CA 1
ATOM 1594 C C . SER A 1 208 ? -12.278 -7.454 26.677 1.00 88.56 208 SER A C 1
ATOM 1596 O O . SER A 1 208 ? -12.916 -7.884 25.713 1.00 88.56 208 SER A O 1
ATOM 1598 N N . GLY A 1 209 ? -12.181 -6.155 26.945 1.00 92.25 209 GLY A N 1
ATOM 1599 C CA . GLY A 1 209 ? -12.546 -5.117 25.990 1.00 92.25 209 GLY A CA 1
ATOM 1600 C C . GLY A 1 209 ? -11.423 -4.833 24.989 1.00 92.25 209 GLY A C 1
ATOM 1601 O O . GLY A 1 209 ? -10.336 -5.415 25.041 1.00 92.25 209 GLY A O 1
ATOM 1602 N N . VAL A 1 210 ? -11.685 -3.890 24.090 1.00 94.00 210 VAL A N 1
ATOM 1603 C CA . VAL A 1 210 ? -10.741 -3.390 23.086 1.00 94.00 210 VAL A CA 1
ATOM 1604 C C . VAL A 1 210 ? -10.621 -1.875 23.231 1.00 94.00 210 VAL A C 1
ATOM 1606 O O . VAL A 1 210 ? -11.606 -1.185 23.492 1.00 94.00 210 VAL A O 1
ATOM 1609 N N . GLN A 1 211 ? -9.401 -1.362 23.105 1.00 94.62 211 GLN A N 1
ATOM 1610 C CA . GLN A 1 211 ? -9.127 0.053 22.884 1.00 94.62 211 GLN A CA 1
ATOM 1611 C C . GLN A 1 211 ? -8.625 0.242 21.464 1.00 94.62 211 GLN A C 1
ATOM 1613 O O . GLN A 1 211 ? -7.809 -0.546 20.985 1.00 94.62 211 GLN A O 1
ATOM 1618 N N . THR A 1 212 ? -9.050 1.334 20.846 1.00 93.50 212 THR A N 1
ATOM 1619 C CA . THR A 1 212 ? -8.672 1.706 19.486 1.00 93.50 212 THR A CA 1
ATOM 1620 C C . THR A 1 212 ? -7.969 3.057 19.514 1.00 93.50 212 THR A C 1
ATOM 1622 O O . THR A 1 212 ? -8.330 3.942 20.291 1.00 93.50 212 THR A O 1
ATOM 1625 N N . LYS A 1 213 ? -6.954 3.231 18.674 1.00 95.25 213 LYS A N 1
ATOM 1626 C CA . LYS A 1 213 ? -6.385 4.543 18.341 1.00 95.25 213 LYS A CA 1
ATOM 1627 C C . LYS A 1 213 ? -6.325 4.690 16.825 1.00 95.25 213 LYS A C 1
ATOM 1629 O O . LYS A 1 213 ? -6.216 3.694 16.105 1.00 95.25 213 LYS A O 1
ATOM 1634 N N . THR A 1 214 ? -6.375 5.923 16.345 1.00 92.25 214 THR A N 1
ATOM 1635 C CA . THR A 1 214 ? -6.393 6.238 14.914 1.00 92.25 214 THR A CA 1
ATOM 1636 C C . THR A 1 214 ? -5.372 7.316 14.569 1.00 92.25 214 THR A C 1
ATOM 1638 O O . THR A 1 214 ? -4.881 8.038 15.437 1.00 92.25 214 THR A O 1
ATOM 1641 N N . ARG A 1 215 ? -4.997 7.407 13.296 1.00 93.50 215 ARG A N 1
ATOM 1642 C CA . ARG A 1 215 ? -4.181 8.491 12.730 1.00 93.50 215 ARG A CA 1
ATOM 1643 C C . ARG A 1 215 ? -4.610 8.760 11.294 1.00 93.50 215 ARG A C 1
ATOM 1645 O O . ARG A 1 215 ? -5.147 7.874 10.638 1.00 93.50 215 ARG A O 1
ATOM 1652 N N . SER A 1 216 ? -4.342 9.957 10.789 1.00 89.12 216 SER A N 1
ATOM 1653 C CA . SER A 1 216 ? -4.693 10.354 9.424 1.00 89.12 216 SER A CA 1
ATOM 1654 C C . SER A 1 216 ? -3.473 10.364 8.505 1.00 89.12 216 SER A C 1
ATOM 1656 O O . SER A 1 216 ? -2.354 10.648 8.936 1.00 89.12 216 SER A O 1
ATOM 1658 N N . VAL A 1 217 ? -3.688 10.121 7.214 1.00 91.44 217 VAL A N 1
ATOM 1659 C CA . VAL A 1 217 ? -2.657 10.299 6.182 1.00 91.44 217 VAL A CA 1
ATOM 1660 C C . VAL A 1 217 ? -2.511 11.790 5.878 1.00 91.44 217 VAL A C 1
ATOM 1662 O O . VAL A 1 217 ? -3.458 12.418 5.416 1.00 91.44 217 VAL A O 1
ATOM 1665 N N . SER A 1 218 ? -1.334 12.365 6.138 1.00 91.06 218 SER A N 1
ATOM 1666 C CA . SER A 1 218 ? -1.042 13.778 5.854 1.00 91.06 218 SER A CA 1
ATOM 1667 C C . SER A 1 218 ? -0.519 13.986 4.433 1.00 91.06 218 SER A C 1
ATOM 1669 O O . SER A 1 218 ? -0.815 14.999 3.805 1.00 91.06 218 SER A O 1
ATOM 1671 N N . VAL A 1 219 ? 0.227 13.015 3.898 1.00 92.00 219 VAL A N 1
ATOM 1672 C CA . VAL A 1 219 ? 0.722 13.022 2.516 1.00 92.00 219 VAL A CA 1
ATOM 1673 C C . VAL A 1 219 ? 0.395 11.679 1.879 1.00 92.00 219 VAL A C 1
ATOM 1675 O O . VAL A 1 219 ? 0.921 10.652 2.303 1.00 92.00 219 VAL A O 1
ATOM 1678 N N . LYS A 1 220 ? -0.465 11.686 0.851 1.00 89.38 220 LYS A N 1
ATOM 1679 C CA . LYS A 1 220 ? -0.757 10.489 0.048 1.00 89.38 220 LYS A CA 1
ATOM 1680 C C . LYS A 1 220 ? 0.492 10.090 -0.765 1.00 89.38 220 LYS A C 1
ATOM 1682 O O . LYS A 1 220 ? 1.132 10.976 -1.343 1.00 89.38 220 LYS A O 1
ATOM 1687 N N . PRO A 1 221 ? 0.827 8.792 -0.857 1.00 92.06 221 PRO A N 1
ATOM 1688 C CA . PRO A 1 221 ? 1.963 8.335 -1.646 1.00 92.06 221 PRO A CA 1
ATOM 1689 C C . PRO A 1 221 ? 1.735 8.579 -3.144 1.00 92.06 221 PRO A C 1
ATOM 1691 O O . PRO A 1 221 ? 0.629 8.392 -3.649 1.00 92.06 221 PRO A O 1
ATOM 1694 N N . LYS A 1 222 ? 2.779 8.998 -3.869 1.00 89.88 222 LYS A N 1
ATOM 1695 C CA . LYS A 1 222 ? 2.742 9.249 -5.324 1.00 89.88 222 LYS A CA 1
ATOM 1696 C C . LYS A 1 222 ? 3.997 8.720 -6.013 1.00 89.88 222 LYS A C 1
ATOM 1698 O O . LYS A 1 222 ? 5.043 8.561 -5.387 1.00 89.88 222 LYS A O 1
ATOM 1703 N N . ASN A 1 223 ? 3.900 8.481 -7.323 1.00 88.69 223 ASN A N 1
ATOM 1704 C CA . ASN A 1 223 ? 5.028 8.137 -8.203 1.00 88.69 223 ASN A CA 1
ATOM 1705 C C . ASN A 1 223 ? 5.868 6.930 -7.725 1.00 88.69 223 ASN A C 1
ATOM 1707 O O . ASN A 1 223 ? 7.088 6.920 -7.878 1.00 88.69 223 ASN A O 1
ATOM 1711 N N . GLY A 1 224 ? 5.225 5.921 -7.128 1.00 86.56 224 GLY A N 1
ATOM 1712 C CA . GLY A 1 224 ? 5.907 4.733 -6.600 1.00 86.56 224 GLY A CA 1
ATOM 1713 C C . GLY A 1 224 ? 6.604 4.935 -5.250 1.00 86.56 224 GLY A C 1
ATOM 1714 O O . GLY A 1 224 ? 7.468 4.138 -4.898 1.00 86.56 224 GLY A O 1
ATOM 1715 N N . GLY A 1 225 ? 6.263 5.993 -4.506 1.00 91.81 225 GLY A N 1
ATOM 1716 C CA . GLY A 1 225 ? 6.678 6.149 -3.111 1.00 91.81 225 GLY A CA 1
ATOM 1717 C C . GLY A 1 225 ? 6.047 5.103 -2.186 1.00 91.81 225 GLY A C 1
ATOM 1718 O O . GLY A 1 225 ? 5.056 4.460 -2.539 1.00 91.81 225 GLY A O 1
ATOM 1719 N N . SER A 1 226 ? 6.625 4.935 -0.995 1.00 93.56 226 SER A N 1
ATOM 1720 C CA . SER A 1 226 ? 6.179 3.924 -0.030 1.00 93.56 226 SER A CA 1
ATOM 1721 C C . SER A 1 226 ? 4.727 4.144 0.396 1.00 93.56 226 SER A C 1
ATOM 1723 O O . SER A 1 226 ? 4.342 5.271 0.721 1.00 93.56 226 SER A O 1
ATOM 1725 N N . ALA A 1 227 ? 3.942 3.062 0.418 1.00 93.00 227 ALA A N 1
ATOM 1726 C CA . ALA A 1 227 ? 2.557 3.075 0.879 1.00 93.00 227 ALA A CA 1
ATOM 1727 C C . ALA A 1 227 ? 2.447 3.468 2.364 1.00 93.00 227 ALA A C 1
ATOM 1729 O O . ALA A 1 227 ? 3.413 3.365 3.119 1.00 93.00 227 ALA A O 1
ATOM 1730 N N . CYS A 1 228 ? 1.264 3.931 2.771 1.00 92.75 228 CYS A N 1
ATOM 1731 C CA . CYS A 1 228 ? 0.965 4.198 4.175 1.00 92.75 228 CYS A CA 1
ATOM 1732 C C . CYS A 1 228 ? 0.812 2.889 4.953 1.00 92.75 228 CYS A C 1
ATOM 1734 O O . CYS A 1 228 ? 0.279 1.915 4.421 1.00 92.75 228 CYS A O 1
ATOM 1736 N N . ASP A 1 229 ? 1.199 2.893 6.226 1.00 94.06 229 ASP A N 1
ATOM 1737 C CA . ASP A 1 229 ? 0.833 1.814 7.144 1.00 94.06 229 ASP A CA 1
ATOM 1738 C C . ASP A 1 229 ? -0.644 1.942 7.575 1.00 94.06 229 ASP A C 1
ATOM 1740 O O . ASP A 1 229 ? -1.372 2.849 7.162 1.00 94.06 229 ASP A O 1
ATOM 1744 N N . ALA A 1 230 ? -1.082 1.061 8.478 1.00 92.06 230 ALA A N 1
ATOM 1745 C CA . ALA A 1 230 ? -2.423 1.102 9.048 1.00 92.06 230 ALA A CA 1
ATOM 1746 C C . ALA A 1 230 ? -2.740 2.452 9.725 1.00 92.06 230 ALA A C 1
ATOM 1748 O O . ALA A 1 230 ? -1.929 3.018 10.472 1.00 92.06 230 ALA A O 1
ATOM 1749 N N . VAL A 1 231 ? -3.960 2.934 9.477 1.00 92.00 231 VAL A N 1
ATOM 1750 C CA . VAL A 1 231 ? -4.542 4.155 10.064 1.00 92.00 231 VAL A CA 1
ATOM 1751 C C . VAL A 1 231 ? -5.263 3.897 11.389 1.00 92.00 231 VAL A C 1
ATOM 1753 O O . VAL A 1 231 ? -5.582 4.841 12.106 1.00 92.00 231 VAL A O 1
ATOM 1756 N N . GLN A 1 232 ? -5.485 2.628 11.733 1.00 92.69 232 GLN A N 1
ATOM 1757 C CA . GLN A 1 232 ? -6.157 2.178 12.948 1.00 92.69 232 GLN A CA 1
ATOM 1758 C C . GLN A 1 232 ? -5.347 1.059 13.600 1.00 92.69 232 GLN A C 1
ATOM 1760 O O . GLN A 1 232 ? -4.821 0.183 12.914 1.00 92.69 232 GLN A O 1
ATOM 1765 N N . GLU A 1 233 ? -5.254 1.096 14.926 1.00 95.62 233 GLU A N 1
ATOM 1766 C CA . GLU A 1 233 ? -4.626 0.054 15.736 1.00 95.62 233 GLU A CA 1
ATOM 1767 C C . GLU A 1 233 ? -5.526 -0.275 16.928 1.00 95.62 233 GLU A C 1
ATOM 1769 O O . GLU A 1 233 ? -6.130 0.617 17.530 1.00 95.62 233 GLU A O 1
ATOM 1774 N N . GLU A 1 234 ? -5.588 -1.558 17.275 1.00 95.12 234 GLU A N 1
ATOM 1775 C CA . GLU A 1 234 ? -6.409 -2.085 18.359 1.00 95.12 234 GLU A CA 1
ATOM 1776 C C . GLU A 1 234 ? -5.555 -2.846 19.366 1.00 95.12 234 GLU A C 1
ATOM 1778 O O . GLU A 1 234 ? -4.589 -3.522 19.004 1.00 95.12 234 GLU A O 1
ATOM 1783 N N . ARG A 1 235 ? -5.927 -2.755 20.644 1.00 94.81 235 ARG A N 1
ATOM 1784 C CA . ARG A 1 235 ? -5.315 -3.552 21.708 1.00 94.81 235 ARG A CA 1
ATOM 1785 C C . ARG A 1 235 ? -6.354 -4.044 22.713 1.00 94.81 235 ARG A C 1
ATOM 1787 O O . ARG A 1 235 ? -7.323 -3.327 22.977 1.00 94.81 235 ARG A O 1
ATOM 1794 N N . PRO A 1 236 ? -6.138 -5.215 23.333 1.00 94.62 236 PRO A N 1
ATOM 1795 C CA . PRO A 1 236 ? -6.974 -5.663 24.434 1.00 94.62 236 PRO A CA 1
ATOM 1796 C C . PRO A 1 236 ? -6.797 -4.760 25.662 1.00 94.62 236 PRO A C 1
ATOM 1798 O O . PRO A 1 236 ? -5.713 -4.237 25.933 1.00 94.62 236 PRO A O 1
ATOM 1801 N N . CYS A 1 237 ? -7.872 -4.603 26.424 1.00 94.69 237 CYS A N 1
ATOM 1802 C CA . CYS A 1 237 ? -7.919 -3.860 27.680 1.00 94.69 237 CYS A CA 1
ATOM 1803 C C . CYS A 1 237 ? -8.901 -4.532 28.642 1.00 94.69 237 CYS A C 1
ATOM 1805 O O . CYS A 1 237 ? -9.755 -5.311 28.221 1.00 94.69 237 CYS A O 1
ATOM 1807 N N . ASN A 1 238 ? -8.778 -4.238 29.938 1.00 92.06 238 ASN A N 1
ATOM 1808 C CA . ASN A 1 238 ? -9.675 -4.753 30.977 1.00 92.06 238 ASN A CA 1
ATOM 1809 C C . ASN A 1 238 ? -9.920 -6.271 30.862 1.00 92.06 238 ASN A C 1
ATOM 1811 O O . ASN A 1 238 ? -11.047 -6.758 30.870 1.00 92.06 238 ASN A O 1
ATOM 1815 N N . THR A 1 239 ? -8.835 -7.032 30.731 1.00 90.00 239 THR A N 1
ATOM 1816 C CA . THR A 1 239 ? -8.854 -8.497 30.580 1.00 90.00 239 THR A CA 1
ATOM 1817 C C . THR A 1 239 ? -9.182 -9.232 31.880 1.00 90.00 239 THR A C 1
ATOM 1819 O O . THR A 1 239 ? -9.265 -10.457 31.892 1.00 90.00 239 THR A O 1
ATOM 1822 N N . GLY A 1 240 ? -9.333 -8.503 32.989 1.00 87.75 240 GLY A N 1
ATOM 1823 C CA . GLY A 1 240 ? -9.752 -9.062 34.268 1.00 87.75 240 GLY A CA 1
ATOM 1824 C C . GLY A 1 240 ? -11.181 -9.594 34.201 1.00 87.75 240 GLY A C 1
ATOM 1825 O O . GLY A 1 240 ? -12.025 -9.049 33.487 1.00 87.75 240 GLY A O 1
ATOM 1826 N N . SER A 1 241 ? -11.451 -10.660 34.953 1.00 86.25 241 SER A N 1
ATOM 1827 C CA . SER A 1 241 ? -12.806 -11.190 35.065 1.00 86.25 241 SER A CA 1
ATOM 1828 C C . SER A 1 241 ? -13.718 -10.209 35.806 1.00 86.25 241 SER A C 1
ATOM 1830 O O . SER A 1 241 ? -13.289 -9.546 36.750 1.00 86.25 241 SER A O 1
ATOM 1832 N N . CYS A 1 242 ? -14.980 -10.146 35.385 1.00 87.00 242 CYS A N 1
ATOM 1833 C CA . CYS A 1 242 ? -16.042 -9.486 36.141 1.00 87.00 242 CYS A CA 1
ATOM 1834 C C . CYS A 1 242 ? -16.684 -10.392 37.196 1.00 87.00 242 CYS A C 1
ATOM 1836 O O . CYS A 1 242 ? -17.657 -9.979 37.839 1.00 87.00 242 CYS A O 1
ATOM 1838 N N . ASP A 1 243 ? -16.180 -11.620 37.339 1.00 89.50 243 ASP A N 1
ATOM 1839 C CA . ASP A 1 243 ? -16.724 -12.597 38.267 1.00 89.50 243 ASP A CA 1
ATOM 1840 C C . ASP A 1 243 ? -16.707 -12.045 39.687 1.00 89.50 243 ASP A C 1
ATOM 1842 O O . ASP A 1 243 ? -15.689 -11.567 40.195 1.00 89.50 243 ASP A O 1
ATOM 1846 N N . ARG A 1 244 ? -17.865 -12.109 40.336 1.00 90.88 244 ARG A N 1
ATOM 1847 C CA . ARG A 1 244 ? -18.024 -11.653 41.711 1.00 90.88 244 ARG A CA 1
ATOM 1848 C C . ARG A 1 244 ? -18.966 -12.580 42.449 1.00 90.88 244 ARG A C 1
ATOM 1850 O O . ARG A 1 244 ? -20.101 -12.777 42.013 1.00 90.88 244 ARG A O 1
ATOM 1857 N N . ASP A 1 245 ? -18.504 -13.084 43.585 1.00 92.88 245 ASP A N 1
ATOM 1858 C CA . ASP A 1 245 ? -19.308 -13.869 44.517 1.00 92.88 245 ASP A CA 1
ATOM 1859 C C . ASP A 1 245 ? -20.455 -13.039 45.106 1.00 92.88 245 ASP A C 1
ATOM 1861 O O . ASP A 1 245 ? -20.445 -11.802 45.095 1.00 92.88 245 ASP A O 1
ATOM 1865 N N . CYS A 1 246 ? -21.475 -13.721 45.624 1.00 93.06 246 CYS A N 1
ATOM 1866 C CA . CYS A 1 246 ? -22.576 -13.021 46.264 1.00 93.06 246 CYS A CA 1
ATOM 1867 C C . CYS A 1 246 ? -22.153 -12.446 47.620 1.00 93.06 246 CYS A C 1
ATOM 1869 O O . CYS A 1 246 ? -21.331 -13.020 48.336 1.00 93.06 246 CYS A O 1
ATOM 1871 N N . LYS A 1 247 ? -22.770 -11.331 48.012 1.00 95.19 247 LYS A N 1
ATOM 1872 C CA . LYS A 1 247 ? -22.674 -10.807 49.377 1.00 95.19 247 LYS A CA 1
ATOM 1873 C C . LYS A 1 247 ? -23.973 -11.117 50.100 1.00 95.19 247 LYS A C 1
ATOM 1875 O O . LYS A 1 247 ? -25.046 -10.787 49.597 1.00 95.19 247 LYS A O 1
ATOM 1880 N N . LEU A 1 248 ? -23.873 -11.757 51.257 1.00 94.06 248 LEU A N 1
ATOM 1881 C CA . LEU A 1 248 ? -25.017 -12.010 52.123 1.00 94.06 248 LEU A CA 1
ATOM 1882 C C . LEU A 1 248 ? -25.319 -10.771 52.976 1.00 94.06 248 LEU A C 1
ATOM 1884 O O . LEU A 1 248 ? -24.411 -10.008 53.308 1.00 94.06 248 LEU A O 1
ATOM 1888 N N . GLU A 1 249 ? -26.593 -10.579 53.300 1.00 93.81 249 GLU A N 1
ATOM 1889 C CA . GLU A 1 249 ? -27.030 -9.665 54.357 1.00 93.81 249 GLU A CA 1
ATOM 1890 C C . GLU A 1 249 ? -26.626 -10.196 55.739 1.00 93.81 249 GLU A C 1
ATOM 1892 O O . GLU A 1 249 ? -26.149 -11.332 55.882 1.00 93.81 249 GLU A O 1
ATOM 1897 N N . ASP A 1 250 ? -26.851 -9.375 56.763 1.00 93.19 250 ASP A N 1
ATOM 1898 C CA . ASP A 1 250 ? -26.817 -9.840 58.142 1.00 93.19 250 ASP A CA 1
ATOM 1899 C C . ASP A 1 250 ? -27.873 -10.931 58.372 1.00 93.19 250 ASP A C 1
ATOM 1901 O O . ASP A 1 250 ? -28.808 -11.126 57.589 1.00 93.19 250 ASP A O 1
ATOM 1905 N N . TRP A 1 251 ? -27.683 -11.710 59.436 1.00 94.81 251 TRP A N 1
ATOM 1906 C CA . TRP A 1 251 ? -28.660 -12.725 59.815 1.00 94.81 251 TRP A CA 1
ATOM 1907 C C . TRP A 1 251 ? -30.021 -12.083 60.074 1.00 94.81 251 TRP A C 1
ATOM 1909 O O . TRP A 1 251 ? -30.096 -11.061 60.753 1.00 94.81 251 TRP A O 1
ATOM 1919 N N . SER A 1 252 ? -31.090 -12.723 59.596 1.00 91.88 252 SER A N 1
ATOM 1920 C CA . SER A 1 252 ? -32.426 -12.423 60.097 1.00 91.88 252 SER A CA 1
ATOM 1921 C C . SER A 1 252 ? -32.492 -12.678 61.601 1.00 91.88 252 SER A C 1
ATOM 1923 O O . SER A 1 252 ? -31.736 -13.497 62.143 1.00 91.88 252 SER A O 1
ATOM 1925 N N . ASP A 1 253 ? -33.470 -12.059 62.253 1.00 92.38 253 ASP A N 1
ATOM 1926 C CA . ASP A 1 253 ? -33.884 -12.504 63.575 1.00 92.38 253 ASP A CA 1
ATOM 1927 C C . ASP A 1 253 ? -34.264 -13.990 63.541 1.00 92.38 253 ASP A C 1
ATOM 1929 O O . ASP A 1 253 ? -34.633 -14.551 62.496 1.00 92.38 253 ASP A O 1
ATOM 1933 N N . TRP A 1 254 ? -34.135 -14.635 64.697 1.00 91.19 254 TRP A N 1
ATOM 1934 C CA . TRP A 1 254 ? -34.596 -16.003 64.879 1.00 91.19 254 TRP A CA 1
ATOM 1935 C C . TRP A 1 254 ? -36.109 -16.060 64.708 1.00 91.19 254 TRP A C 1
ATOM 1937 O O . TRP A 1 254 ? -36.848 -15.297 65.332 1.00 91.19 254 TRP A O 1
ATOM 1947 N N . ALA A 1 255 ? -36.572 -16.995 63.883 1.00 89.94 255 ALA A N 1
ATOM 1948 C CA . ALA A 1 255 ? -37.984 -17.304 63.788 1.00 89.94 255 ALA A CA 1
ATOM 1949 C C . ALA A 1 255 ? -38.509 -17.782 65.155 1.00 89.94 255 ALA A C 1
ATOM 1951 O O . ALA A 1 255 ? -37.757 -18.376 65.941 1.00 89.94 255 ALA A O 1
ATOM 1952 N N . PRO A 1 256 ? -39.800 -17.582 65.455 1.00 87.94 256 PRO A N 1
ATOM 1953 C CA . PRO A 1 256 ? -40.420 -18.202 66.617 1.00 87.94 256 PRO A CA 1
ATOM 1954 C C . PRO A 1 256 ? -40.160 -19.714 66.649 1.00 87.94 256 PRO A C 1
ATOM 1956 O O . PRO A 1 256 ? -40.084 -20.368 65.607 1.00 87.94 256 PRO A O 1
ATOM 1959 N N . CYS A 1 257 ? -40.011 -20.272 67.850 1.00 89.06 257 CYS A N 1
ATOM 1960 C CA . CYS A 1 257 ? -39.809 -21.709 68.004 1.00 89.06 257 CYS A CA 1
ATOM 1961 C C . CYS A 1 257 ? -41.021 -22.480 67.460 1.00 89.06 257 CYS A C 1
ATOM 1963 O O . CYS A 1 257 ? -42.164 -22.101 67.721 1.00 89.06 257 CYS A O 1
ATOM 1965 N N . SER A 1 258 ? -40.779 -23.579 66.744 1.00 87.69 258 SER A N 1
ATOM 1966 C CA . SER A 1 258 ? -41.839 -24.391 66.131 1.00 87.69 258 SER A CA 1
ATOM 1967 C C . SER A 1 258 ? -42.771 -25.062 67.143 1.00 87.69 258 SER A C 1
ATOM 1969 O O . SER A 1 258 ? -43.875 -25.461 66.789 1.00 87.69 258 SER A O 1
ATOM 1971 N N . MET A 1 259 ? -42.319 -25.228 68.386 1.00 85.31 259 MET A N 1
ATOM 1972 C CA . MET A 1 259 ? -43.105 -25.774 69.489 1.00 85.31 259 MET A CA 1
ATOM 1973 C C . MET A 1 259 ? -42.912 -24.899 70.719 1.00 85.31 259 MET A C 1
ATOM 1975 O O . MET A 1 259 ? -41.822 -24.375 70.948 1.00 85.31 259 MET A O 1
ATOM 1979 N N . ALA A 1 260 ? -43.953 -24.749 71.531 1.00 84.44 260 ALA A N 1
ATOM 1980 C CA . ALA A 1 260 ? -43.852 -23.988 72.773 1.00 84.44 260 ALA A CA 1
ATOM 1981 C C . ALA A 1 260 ? -43.090 -24.741 73.885 1.00 84.44 260 ALA A C 1
ATOM 1983 O O . ALA A 1 260 ? -42.590 -24.117 74.818 1.00 84.44 260 ALA A O 1
ATOM 1984 N N . CYS A 1 261 ? -42.980 -26.066 73.769 1.00 84.50 261 CYS A N 1
ATOM 1985 C CA . CYS A 1 261 ? -42.407 -26.996 74.743 1.00 84.50 261 CYS A CA 1
ATOM 1986 C C . CYS A 1 261 ? -42.166 -28.364 74.064 1.00 84.50 261 CYS A C 1
ATOM 1988 O O . CYS A 1 261 ? -42.572 -28.560 72.918 1.00 84.50 261 CYS A O 1
ATOM 1990 N N . ASN A 1 262 ? -41.522 -29.310 74.753 1.00 87.06 262 ASN A N 1
ATOM 1991 C CA . ASN A 1 262 ? -41.141 -30.644 74.263 1.00 87.06 262 ASN A CA 1
ATOM 1992 C C . ASN A 1 262 ? -40.193 -30.645 73.042 1.00 87.06 262 ASN A C 1
ATOM 1994 O O . ASN A 1 262 ? -40.289 -31.524 72.188 1.00 87.06 262 ASN A O 1
ATOM 1998 N N . SER A 1 263 ? -39.247 -29.702 72.996 1.00 87.50 263 SER A N 1
ATOM 1999 C CA . SER A 1 263 ? -38.171 -29.609 71.992 1.00 87.50 263 SER A CA 1
ATOM 2000 C C . SER A 1 263 ? -38.649 -29.290 70.572 1.00 87.50 263 SER A C 1
ATOM 2002 O O . SER A 1 263 ? -38.805 -30.160 69.716 1.00 87.50 263 SER A O 1
ATOM 2004 N N . GLY A 1 264 ? -38.809 -27.994 70.304 1.00 89.25 264 GLY A N 1
ATOM 2005 C CA . GLY A 1 264 ? -39.009 -27.458 68.961 1.00 89.25 264 GLY A CA 1
ATOM 2006 C C . GLY A 1 264 ? -37.702 -27.044 68.284 1.00 89.25 264 GLY A C 1
ATOM 2007 O O . GLY A 1 264 ? -36.602 -27.208 68.812 1.00 89.25 264 GLY A O 1
ATOM 2008 N N . PHE A 1 265 ? -37.832 -26.440 67.106 1.00 90.50 265 PHE A N 1
ATOM 2009 C CA . PHE A 1 265 ? -36.717 -25.844 66.382 1.00 90.50 265 PHE A CA 1
ATOM 2010 C C . PHE A 1 265 ? -37.011 -24.398 66.016 1.00 90.50 265 PHE A C 1
ATOM 2012 O O . PHE A 1 265 ? -38.134 -24.041 65.665 1.00 90.50 265 PHE A O 1
ATOM 2019 N N . THR A 1 266 ? -35.969 -23.581 66.044 1.00 91.75 266 THR A N 1
ATOM 2020 C CA . THR A 1 266 ? -35.970 -22.233 65.483 1.00 91.75 266 THR A CA 1
ATOM 2021 C C . THR A 1 266 ? -34.947 -22.177 64.359 1.00 91.75 266 THR A C 1
ATOM 2023 O O . THR A 1 266 ? -33.980 -22.948 64.328 1.00 91.75 266 THR A O 1
ATOM 2026 N N . ASN A 1 267 ? -35.190 -21.299 63.395 1.00 93.75 267 ASN A N 1
ATOM 2027 C CA . ASN A 1 267 ? -34.292 -21.076 62.282 1.00 93.75 267 ASN A CA 1
ATOM 2028 C C . ASN A 1 267 ? -34.093 -19.583 62.021 1.00 93.75 267 ASN A C 1
ATOM 2030 O O . ASN A 1 267 ? -34.885 -18.741 62.437 1.00 93.75 267 ASN A O 1
ATOM 2034 N N . ARG A 1 268 ? -33.013 -19.265 61.321 1.00 94.44 268 ARG A N 1
ATOM 2035 C CA . ARG A 1 268 ? -32.767 -17.942 60.750 1.00 94.44 268 ARG A CA 1
ATOM 2036 C C . ARG A 1 268 ? -32.071 -18.091 59.411 1.00 94.44 268 ARG A C 1
ATOM 2038 O O . ARG A 1 268 ? -31.480 -19.134 59.116 1.00 94.44 268 ARG A O 1
ATOM 2045 N N . ASN A 1 269 ? -32.152 -17.061 58.579 1.00 94.31 269 ASN A N 1
ATOM 2046 C CA . ASN A 1 269 ? -31.545 -17.083 57.255 1.00 94.31 269 ASN A CA 1
ATOM 2047 C C . ASN A 1 269 ? -30.872 -15.757 56.901 1.00 94.31 269 ASN A C 1
ATOM 2049 O O . ASN A 1 269 ? -31.186 -14.711 57.461 1.00 94.31 269 ASN A O 1
ATOM 2053 N N . ARG A 1 270 ? -29.944 -15.814 55.945 1.00 93.44 270 ARG A N 1
ATOM 2054 C CA . ARG A 1 270 ? -29.380 -14.636 55.283 1.00 93.44 270 ARG A CA 1
ATOM 2055 C C . ARG A 1 270 ? -29.945 -14.506 53.875 1.00 93.44 270 ARG A C 1
ATOM 2057 O O . ARG A 1 270 ? -29.954 -15.460 53.082 1.00 93.44 270 ARG A O 1
ATOM 2064 N N . LYS A 1 271 ? -30.390 -13.304 53.523 1.00 91.00 271 LYS A N 1
ATOM 2065 C CA . LYS A 1 271 ? -30.736 -12.972 52.138 1.00 91.00 271 LYS A CA 1
ATOM 2066 C C . LYS A 1 271 ? -29.479 -12.565 51.374 1.00 91.00 271 LYS A C 1
ATOM 2068 O O . LYS A 1 271 ? -28.429 -12.302 51.952 1.00 91.00 271 LYS A O 1
ATOM 2073 N N . VAL A 1 272 ? -29.567 -12.604 50.050 1.00 93.25 272 VAL A N 1
ATOM 2074 C CA . VAL A 1 272 ? -28.465 -12.179 49.181 1.00 93.25 272 VAL A CA 1
ATOM 2075 C C . VAL A 1 272 ? -28.618 -10.682 48.957 1.00 93.25 272 VAL A C 1
ATOM 2077 O O . VAL A 1 272 ? -29.555 -10.277 48.278 1.00 93.25 272 V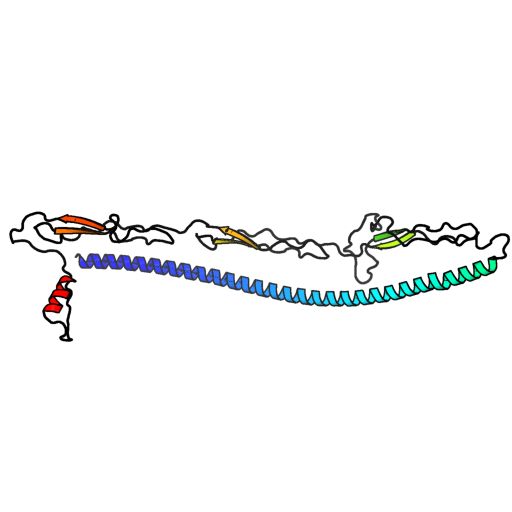AL A O 1
ATOM 2080 N N . LEU A 1 273 ? -27.699 -9.897 49.520 1.00 90.62 273 LEU A N 1
ATOM 2081 C CA . LEU A 1 273 ? -27.624 -8.447 49.342 1.00 90.62 273 LEU A CA 1
ATOM 2082 C C . LEU A 1 273 ? -27.132 -8.095 47.938 1.00 90.62 273 LEU A C 1
ATOM 2084 O O . LEU A 1 273 ? -27.667 -7.222 47.266 1.00 90.62 273 LEU A O 1
ATOM 2088 N N . VAL A 1 274 ? -26.075 -8.782 47.501 1.00 89.75 274 VAL A N 1
ATOM 2089 C CA . VAL A 1 274 ? -25.455 -8.568 46.193 1.00 89.75 274 VAL A CA 1
ATOM 2090 C C . VAL A 1 274 ? -25.432 -9.903 45.462 1.00 89.75 274 VAL A C 1
ATOM 2092 O O . VAL A 1 274 ? -24.791 -10.830 45.960 1.00 89.75 274 VAL A O 1
ATOM 2095 N N . PRO A 1 275 ? -26.108 -10.040 44.309 1.00 89.56 275 PRO A N 1
ATOM 2096 C CA . PRO A 1 275 ? -26.100 -11.281 43.547 1.00 89.56 275 PRO A CA 1
ATOM 2097 C C . PRO A 1 275 ? -24.729 -11.546 42.913 1.00 89.56 275 PRO A C 1
ATOM 2099 O O . PRO A 1 275 ? -23.900 -10.635 42.763 1.00 89.56 275 PRO A O 1
ATOM 2102 N N . ILE A 1 276 ? -24.519 -12.806 42.516 1.00 90.25 276 ILE A N 1
ATOM 2103 C CA . ILE A 1 276 ? -23.340 -13.212 41.745 1.00 90.25 276 ILE A CA 1
ATOM 2104 C C . ILE A 1 276 ? -23.275 -12.452 40.417 1.00 90.25 276 ILE A C 1
ATOM 2106 O O . ILE A 1 276 ? -24.305 -12.103 39.837 1.00 90.25 276 ILE A O 1
ATOM 2110 N N . ARG A 1 277 ? -22.061 -12.232 39.917 1.00 86.69 277 ARG A N 1
ATOM 2111 C CA . ARG A 1 277 ? -21.797 -11.824 38.532 1.00 86.69 277 ARG A CA 1
ATOM 2112 C C . ARG A 1 277 ? -20.880 -12.870 37.900 1.00 86.69 277 ARG A C 1
ATOM 2114 O O . ARG A 1 277 ? -19.947 -13.317 38.563 1.00 86.69 277 ARG A O 1
ATOM 2121 N N . GLY A 1 278 ? -21.168 -13.269 36.661 1.00 84.81 278 GLY A N 1
ATOM 2122 C CA . GLY A 1 278 ? -20.384 -14.269 35.928 1.00 84.81 278 GLY A CA 1
ATOM 2123 C C . GLY A 1 278 ? -20.323 -15.627 36.642 1.00 84.81 278 GLY A C 1
ATOM 2124 O O . GLY A 1 278 ? -21.355 -16.168 37.036 1.00 84.81 278 GLY A O 1
ATOM 2125 N N . GLN A 1 279 ? -19.118 -16.163 36.827 1.00 85.88 279 GLN A N 1
ATOM 2126 C CA . GLN A 1 279 ? -18.827 -17.422 37.528 1.00 85.88 279 GLN A CA 1
ATOM 2127 C C . GLN A 1 279 ? -18.688 -17.277 39.053 1.00 85.88 279 GLN A C 1
ATOM 2129 O O . GLN A 1 279 ? -18.179 -18.180 39.723 1.00 85.88 279 GLN A O 1
ATOM 2134 N N . GLY A 1 280 ? -19.128 -16.150 39.616 1.00 87.31 280 GLY A N 1
ATOM 2135 C CA . GLY A 1 280 ? -19.176 -15.966 41.061 1.00 87.31 280 GLY A CA 1
ATOM 2136 C C . GLY A 1 280 ? -19.999 -17.048 41.767 1.00 87.31 280 GLY A C 1
ATOM 2137 O O . GLY A 1 280 ? -20.972 -17.583 41.232 1.00 87.31 280 GLY A O 1
ATOM 2138 N N . LYS A 1 281 ? -19.621 -17.367 43.001 1.00 92.56 281 LYS A N 1
ATOM 2139 C CA . LYS A 1 281 ? -20.263 -18.380 43.838 1.00 92.56 281 LYS A CA 1
ATOM 2140 C C . LYS A 1 281 ? -21.192 -17.743 44.862 1.00 92.56 281 LYS A C 1
ATOM 2142 O O . LYS A 1 281 ? -20.969 -16.639 45.355 1.00 92.56 281 LYS A O 1
ATOM 2147 N N . CYS A 1 282 ? -22.250 -18.471 45.203 1.00 93.56 282 CYS A N 1
ATOM 2148 C CA . CYS A 1 282 ? -23.124 -18.121 46.310 1.00 93.56 282 CYS A CA 1
ATOM 2149 C C . CYS A 1 282 ? -23.564 -19.381 47.054 1.00 93.56 282 CYS A C 1
ATOM 2151 O O . CYS A 1 282 ? -23.954 -20.348 46.391 1.00 93.56 282 CYS A O 1
ATOM 2153 N N . PRO A 1 283 ? -23.551 -19.384 48.398 1.00 93.81 283 PRO A N 1
ATOM 2154 C CA . PRO A 1 283 ? -24.108 -20.484 49.173 1.00 93.81 283 PRO A CA 1
ATOM 2155 C C . PRO A 1 283 ? -25.584 -20.729 48.826 1.00 93.81 283 PRO A C 1
ATOM 2157 O O . PRO A 1 283 ? -26.371 -19.792 48.617 1.00 93.81 283 PRO A O 1
ATOM 2160 N N . THR A 1 284 ? -25.974 -22.003 48.763 1.00 92.56 284 THR A N 1
ATOM 2161 C CA . THR A 1 284 ? -27.371 -22.393 48.531 1.00 92.56 284 THR A CA 1
ATOM 2162 C C . THR A 1 284 ? -28.247 -21.963 49.709 1.00 92.56 284 THR A C 1
ATOM 2164 O O . THR A 1 284 ? -27.760 -21.659 50.795 1.00 92.56 284 THR A O 1
ATOM 2167 N N . LYS A 1 285 ? -29.572 -21.923 49.515 1.00 90.50 285 LYS A N 1
ATOM 2168 C CA . LYS A 1 285 ? -30.512 -21.512 50.575 1.00 90.50 285 LYS A CA 1
ATOM 2169 C C . LYS A 1 285 ? -30.433 -22.374 51.841 1.00 90.50 285 LYS A C 1
ATOM 2171 O O . LYS A 1 285 ? -30.812 -21.886 52.890 1.00 90.50 285 LYS A O 1
ATOM 2176 N N . SER A 1 286 ? -29.976 -23.617 51.732 1.00 90.44 286 SER A N 1
ATOM 2177 C CA . SER A 1 286 ? -29.844 -24.580 52.830 1.00 90.44 286 SER A CA 1
ATOM 2178 C C . SER A 1 286 ? -28.408 -24.733 53.344 1.00 90.44 286 SER A C 1
ATOM 2180 O O . SER A 1 286 ? -28.180 -25.513 54.264 1.00 90.44 286 SER A O 1
ATOM 2182 N N . ALA A 1 287 ? -27.441 -24.023 52.756 1.00 94.00 287 ALA A N 1
ATOM 2183 C CA . ALA A 1 287 ? -26.057 -24.052 53.210 1.00 94.00 287 ALA A CA 1
ATOM 2184 C C . ALA A 1 287 ? -25.920 -23.358 54.574 1.00 94.00 287 ALA A C 1
ATOM 2186 O O . ALA A 1 287 ? -26.617 -22.377 54.841 1.00 94.00 287 ALA A O 1
ATOM 2187 N N . VAL A 1 288 ? -25.008 -23.841 55.418 1.00 92.38 288 VAL A N 1
ATOM 2188 C CA . VAL A 1 288 ? -24.820 -23.353 56.799 1.00 92.38 288 VAL A CA 1
ATOM 2189 C C . VAL A 1 288 ? -24.442 -21.870 56.869 1.00 92.38 288 VAL A C 1
ATOM 2191 O O . VAL A 1 288 ? -24.760 -21.189 57.836 1.00 92.38 288 VAL A O 1
ATOM 2194 N N . GLU A 1 289 ? -23.825 -21.331 55.816 1.00 92.94 289 GLU A N 1
ATOM 2195 C CA . GLU A 1 289 ? -23.491 -19.910 55.700 1.00 92.94 289 GLU A CA 1
ATOM 2196 C C . GLU A 1 289 ? -24.727 -19.022 55.485 1.00 92.94 289 GLU A C 1
ATOM 2198 O O . GLU A 1 289 ? -24.648 -17.805 55.663 1.00 92.94 289 GLU A O 1
ATOM 2203 N N . ARG A 1 290 ? -25.856 -19.613 55.067 1.00 94.38 290 ARG A N 1
ATOM 2204 C CA . ARG A 1 290 ? -27.091 -18.910 54.701 1.00 94.38 290 ARG A CA 1
ATOM 2205 C C . ARG A 1 290 ? -28.312 -19.338 55.515 1.00 94.38 290 ARG A C 1
ATOM 2207 O O . ARG A 1 290 ? -29.270 -18.569 55.583 1.00 94.38 290 ARG A O 1
ATOM 2214 N N . PHE A 1 291 ? -28.292 -20.517 56.124 1.00 95.00 291 PHE A N 1
ATOM 2215 C CA . PHE A 1 291 ? -29.385 -21.057 56.921 1.00 95.00 291 PHE A CA 1
ATOM 2216 C C . PHE A 1 291 ? -28.856 -21.756 58.165 1.00 95.00 291 PHE A C 1
ATOM 2218 O O . PHE A 1 291 ? -28.003 -22.637 58.086 1.00 95.00 291 PHE A O 1
ATOM 2225 N N . GLU A 1 292 ? -29.412 -21.381 59.310 1.00 95.88 292 GLU A N 1
ATOM 2226 C CA . GLU A 1 292 ? -29.060 -21.948 60.603 1.00 95.88 292 GLU A CA 1
ATOM 2227 C C . GLU A 1 292 ? -30.324 -22.430 61.309 1.00 95.88 292 GLU A C 1
ATOM 2229 O O . GLU A 1 292 ? -31.358 -21.757 61.283 1.00 95.88 292 GLU A O 1
ATOM 2234 N N . LYS A 1 293 ? -30.235 -23.606 61.934 1.00 94.44 293 LYS A N 1
ATOM 2235 C CA . LYS A 1 293 ? -31.318 -24.239 62.685 1.00 94.44 293 LYS A CA 1
ATOM 2236 C C . LYS A 1 293 ? -30.773 -24.736 64.017 1.00 94.44 293 LYS A C 1
ATOM 2238 O O . LYS A 1 293 ? -29.748 -25.411 64.036 1.00 94.44 293 LYS A O 1
ATOM 2243 N N . GLN A 1 294 ? -31.484 -24.442 65.100 1.00 93.81 294 GLN A N 1
ATOM 2244 C CA . GLN A 1 294 ? -31.139 -24.907 66.443 1.00 93.81 294 GLN A CA 1
ATOM 2245 C C . GLN A 1 294 ? -32.382 -25.353 67.213 1.00 93.81 294 GLN A C 1
ATOM 2247 O O . GLN A 1 294 ? -33.508 -24.967 66.882 1.00 93.81 294 GLN A O 1
ATOM 2252 N N . GLU A 1 295 ? -32.168 -26.180 68.232 1.00 93.88 295 GLU A N 1
ATOM 2253 C CA . GLU A 1 295 ? -33.215 -26.599 69.163 1.00 93.88 295 GLU A CA 1
ATOM 2254 C C . GLU A 1 295 ? -33.625 -25.449 70.087 1.00 93.88 295 GLU A C 1
ATOM 2256 O O . GLU A 1 295 ? -32.811 -24.611 70.479 1.00 93.88 295 GLU A O 1
ATOM 2261 N N . CYS A 1 296 ? -34.907 -25.410 70.433 1.00 91.06 296 CYS A N 1
ATOM 2262 C CA . CYS A 1 296 ? -35.486 -24.446 71.360 1.00 91.06 296 CYS A CA 1
ATOM 2263 C C . CYS A 1 296 ? -36.619 -25.092 72.161 1.00 91.06 296 CYS A C 1
ATOM 2265 O O . CYS A 1 296 ? -37.175 -26.116 71.767 1.00 91.06 296 CYS A O 1
ATOM 2267 N N . ASN A 1 297 ? -36.974 -24.473 73.286 1.00 88.50 297 ASN A N 1
ATOM 2268 C CA . ASN A 1 297 ? -38.090 -24.889 74.136 1.00 88.50 297 ASN A CA 1
ATOM 2269 C C . ASN A 1 297 ? -38.046 -26.374 74.558 1.00 88.50 297 ASN A C 1
ATOM 2271 O O . ASN A 1 297 ? -39.000 -27.126 74.357 1.00 88.50 297 ASN A O 1
ATOM 2275 N N . THR A 1 298 ? -36.923 -26.810 75.134 1.00 88.75 298 THR A N 1
ATOM 2276 C CA . THR A 1 298 ? -36.690 -28.204 75.562 1.00 88.75 298 THR A CA 1
ATOM 2277 C C . THR A 1 298 ? -37.398 -28.582 76.869 1.00 88.75 298 THR A C 1
ATOM 2279 O O . THR A 1 298 ? -37.345 -29.736 77.293 1.00 88.75 298 THR A O 1
ATOM 2282 N N . GLN A 1 299 ? -38.074 -27.633 77.521 1.00 87.50 299 GLN A N 1
ATOM 2283 C CA . GLN A 1 299 ? -38.889 -27.882 78.709 1.00 87.50 299 GLN A CA 1
ATOM 2284 C C . GLN A 1 299 ? -40.132 -28.720 78.394 1.00 87.50 299 GLN A C 1
ATOM 2286 O O . GLN A 1 299 ? -40.707 -28.607 77.312 1.00 87.50 299 GLN A O 1
ATOM 2291 N N . ALA A 1 300 ? -40.582 -29.516 79.365 1.00 87.19 300 ALA A N 1
ATOM 2292 C CA . ALA A 1 300 ? -41.832 -30.260 79.255 1.00 87.19 300 ALA A CA 1
ATOM 2293 C C . ALA A 1 300 ? -43.050 -29.323 79.245 1.00 87.19 300 ALA A C 1
ATOM 2295 O O . ALA A 1 300 ? -43.047 -28.305 79.938 1.00 87.19 300 ALA A O 1
ATOM 2296 N N . CYS A 1 301 ? -44.086 -29.683 78.484 1.00 85.19 301 CYS A N 1
ATOM 2297 C CA . CYS A 1 301 ? -45.337 -28.925 78.460 1.00 85.19 301 CYS A CA 1
ATOM 2298 C C . CYS A 1 301 ? -46.126 -29.074 79.770 1.00 85.19 301 CYS A C 1
ATOM 2300 O O . CYS A 1 301 ? -46.212 -30.173 80.326 1.00 85.19 301 CYS A O 1
ATOM 2302 N N . VAL A 1 302 ? -46.744 -27.984 80.218 1.00 85.38 302 VAL A N 1
ATOM 2303 C CA . VAL A 1 302 ? -47.551 -27.875 81.443 1.00 85.38 302 VAL A CA 1
ATOM 2304 C C . VAL A 1 302 ? -49.008 -27.481 81.131 1.00 85.38 302 VAL A C 1
ATOM 2306 O O . VAL A 1 302 ? -49.884 -27.719 81.962 1.00 85.38 302 VAL A O 1
ATOM 2309 N N . GLY A 1 303 ? -49.303 -27.004 79.912 1.00 79.25 303 GLY A N 1
ATOM 2310 C CA . GLY A 1 303 ? -50.665 -26.791 79.400 1.00 79.25 303 GLY A CA 1
ATOM 2311 C C . GLY A 1 303 ? -51.171 -25.344 79.434 1.00 79.25 303 GLY A C 1
ATOM 2312 O O . GLY A 1 303 ? -52.354 -25.111 79.187 1.00 79.25 303 GLY A O 1
ATOM 2313 N N . ASP A 1 304 ? -50.307 -24.380 79.745 1.00 81.75 304 ASP A N 1
ATOM 2314 C CA . ASP A 1 304 ? -50.575 -22.937 79.754 1.00 81.75 304 ASP A CA 1
ATOM 2315 C C . ASP A 1 304 ? -49.804 -22.174 78.656 1.00 81.75 304 ASP A C 1
ATOM 2317 O O . ASP A 1 304 ? -49.717 -20.943 78.677 1.00 81.75 304 ASP A O 1
ATOM 2321 N N . GLU A 1 305 ? -49.249 -22.885 77.672 1.00 81.44 305 GLU A N 1
ATOM 2322 C CA . GLU A 1 305 ? -48.405 -22.295 76.641 1.00 81.44 305 GLU A CA 1
ATOM 2323 C C . GLU A 1 305 ? -49.188 -21.444 75.628 1.00 81.44 305 GLU A C 1
ATOM 2325 O O . GLU A 1 305 ? -50.232 -21.837 75.106 1.00 81.44 305 GLU A O 1
ATOM 2330 N N . ILE A 1 306 ? -48.631 -20.280 75.275 1.00 74.12 306 ILE A N 1
ATOM 2331 C CA . ILE A 1 306 ? -49.217 -19.353 74.299 1.00 74.12 306 ILE A CA 1
ATOM 2332 C C . ILE A 1 306 ? -48.399 -19.392 73.003 1.00 74.12 306 ILE A C 1
ATOM 2334 O O . ILE A 1 306 ? -47.237 -18.982 72.967 1.00 74.12 306 ILE A O 1
ATOM 2338 N N . CYS A 1 307 ? -49.014 -19.851 71.912 1.00 71.12 307 CYS A N 1
ATOM 2339 C CA . CYS A 1 307 ? -48.400 -19.869 70.584 1.00 71.12 307 CYS A CA 1
ATOM 2340 C C . CYS A 1 307 ? -48.394 -18.463 69.963 1.00 71.12 307 CYS A C 1
ATOM 2342 O O . CYS A 1 307 ? -49.419 -17.985 69.485 1.00 71.12 307 CYS A O 1
ATOM 2344 N N . ILE A 1 308 ? -47.227 -17.815 69.946 1.00 73.50 308 ILE A N 1
ATOM 2345 C CA . ILE A 1 308 ? -47.025 -16.477 69.352 1.00 73.50 308 ILE A CA 1
ATOM 2346 C C . ILE A 1 308 ? -46.511 -16.512 67.902 1.00 73.50 308 ILE A C 1
ATOM 2348 O O . ILE A 1 308 ? -46.299 -15.465 67.293 1.00 73.50 308 ILE A O 1
ATOM 2352 N N . ALA A 1 309 ? -46.265 -17.704 67.353 1.00 68.38 309 ALA A N 1
ATOM 2353 C CA . ALA A 1 309 ? -45.791 -17.866 65.984 1.00 68.38 309 ALA A CA 1
ATOM 2354 C C . ALA A 1 309 ? -46.908 -17.552 64.976 1.00 68.38 309 ALA A C 1
ATOM 2356 O O . ALA A 1 309 ? -48.048 -17.984 65.151 1.00 68.38 309 ALA A O 1
ATOM 2357 N N . GLN A 1 310 ? -46.577 -16.831 63.903 1.00 68.94 310 GLN A N 1
ATOM 2358 C CA . GLN A 1 310 ? -47.495 -16.641 62.780 1.00 68.94 310 GLN A CA 1
ATOM 2359 C C . GLN A 1 310 ? -47.720 -17.986 62.076 1.00 68.94 310 GLN A C 1
ATOM 2361 O O . GLN A 1 310 ? -46.761 -18.697 61.784 1.00 68.94 310 GLN A O 1
ATOM 2366 N N . GLN A 1 311 ? -48.984 -18.342 61.843 1.00 66.25 311 GLN A N 1
ATOM 2367 C CA . GLN A 1 311 ? -49.369 -19.563 61.139 1.00 66.25 311 GLN A CA 1
ATOM 2368 C C . GLN A 1 311 ? -49.827 -19.215 59.726 1.00 66.25 311 GLN A C 1
ATOM 2370 O O . GLN A 1 311 ? -50.691 -18.354 59.546 1.00 66.25 311 GLN A O 1
ATOM 2375 N N . ASP A 1 312 ? -49.280 -19.915 58.738 1.00 65.94 312 ASP A N 1
ATOM 2376 C CA . ASP A 1 312 ? -49.740 -19.821 57.359 1.00 65.94 312 ASP A CA 1
ATOM 2377 C C . ASP A 1 312 ? -50.976 -20.713 57.179 1.00 65.94 312 ASP A C 1
ATOM 2379 O O . ASP A 1 312 ? -50.910 -21.938 57.282 1.00 65.94 312 ASP A O 1
ATOM 2383 N N . LEU A 1 313 ? -52.133 -20.094 56.931 1.00 70.62 313 LEU A N 1
ATOM 2384 C CA . LEU A 1 313 ? -53.385 -20.803 56.674 1.00 70.62 313 LEU A CA 1
ATOM 2385 C C . LEU A 1 313 ? -53.520 -21.086 55.174 1.00 70.62 313 LEU A C 1
ATOM 2387 O O . LEU A 1 313 ? -53.901 -20.210 54.396 1.00 70.62 313 LEU A O 1
ATOM 2391 N N . VAL A 1 314 ? -53.256 -22.327 54.766 1.00 68.94 314 VAL A N 1
ATOM 2392 C CA . VAL A 1 314 ? -53.544 -22.787 53.403 1.00 68.94 314 VAL A CA 1
ATOM 2393 C C . VAL A 1 314 ? -54.962 -23.353 53.362 1.00 68.94 314 VAL A C 1
ATOM 2395 O O . VAL A 1 314 ? -55.231 -24.442 53.863 1.00 68.94 314 VAL A O 1
ATOM 2398 N N . ILE A 1 315 ? -55.888 -22.609 52.755 1.00 72.44 315 ILE A N 1
ATOM 2399 C CA . ILE A 1 315 ? -57.260 -23.076 52.527 1.00 72.44 315 ILE A CA 1
ATOM 2400 C C . ILE A 1 315 ? -57.312 -23.769 51.164 1.00 72.44 315 ILE A C 1
ATOM 2402 O O . ILE A 1 315 ? -57.293 -23.114 50.123 1.00 72.44 315 ILE A O 1
ATOM 2406 N N . VAL A 1 316 ? -57.402 -25.098 51.168 1.00 68.25 316 VAL A N 1
ATOM 2407 C CA . VAL A 1 316 ? -57.633 -25.890 49.953 1.00 68.25 316 VAL A CA 1
ATOM 2408 C C . VAL A 1 316 ? -59.131 -26.149 49.816 1.00 68.25 316 VAL A C 1
ATOM 2410 O O . VAL A 1 316 ? -59.723 -26.857 50.627 1.00 68.25 316 VAL A O 1
ATOM 2413 N N . LEU A 1 317 ? -59.753 -25.561 48.794 1.00 70.94 317 LEU A N 1
ATOM 2414 C CA . LEU A 1 317 ? -61.170 -25.749 48.475 1.00 70.94 317 LEU A CA 1
ATOM 2415 C C . LEU A 1 317 ? -61.304 -26.697 47.279 1.00 70.94 317 LEU A C 1
ATOM 2417 O O . LEU A 1 317 ? -61.016 -26.306 46.149 1.00 70.94 317 LEU A O 1
ATOM 2421 N N . ASP A 1 318 ? -61.768 -27.927 47.519 1.00 69.62 318 ASP A N 1
ATOM 2422 C CA . ASP A 1 318 ? -62.186 -28.834 46.446 1.00 69.62 318 ASP A CA 1
ATOM 2423 C C . ASP A 1 318 ? -63.683 -28.691 46.164 1.00 69.62 318 ASP A C 1
ATOM 2425 O O . ASP A 1 318 ? -64.529 -29.186 46.906 1.00 69.62 318 ASP A O 1
ATOM 2429 N N . ALA A 1 319 ? -64.007 -28.023 45.060 1.00 69.94 319 ALA A N 1
ATOM 2430 C CA . ALA A 1 319 ? -65.378 -27.884 44.577 1.00 69.94 319 ALA A CA 1
ATOM 2431 C C . ALA A 1 319 ? -65.800 -29.019 43.623 1.00 69.94 319 ALA A C 1
ATOM 2433 O O . ALA A 1 319 ? -66.946 -29.049 43.179 1.00 69.94 319 ALA A O 1
ATOM 2434 N N . SER A 1 320 ? -64.890 -29.936 43.273 1.00 77.00 320 SER A N 1
ATOM 2435 C CA . SER A 1 320 ? -65.154 -31.004 42.298 1.00 77.00 320 SER A CA 1
ATOM 2436 C C . SER A 1 320 ? -65.782 -32.261 42.912 1.00 77.00 320 SER A C 1
ATOM 2438 O O . SER A 1 320 ? -66.298 -33.106 42.181 1.00 77.00 320 SER A O 1
ATOM 2440 N N . GLY A 1 321 ? -65.741 -32.392 44.244 1.00 68.25 321 GLY A N 1
ATOM 2441 C CA . GLY A 1 321 ? -66.235 -33.561 44.978 1.00 68.25 321 GLY A CA 1
ATOM 2442 C C . GLY A 1 321 ? -65.365 -34.813 44.810 1.00 68.25 321 GLY A C 1
ATOM 2443 O O . GLY A 1 321 ? -65.813 -35.920 45.115 1.00 68.25 321 GLY A O 1
ATOM 2444 N N . SER A 1 322 ? -64.141 -34.657 44.299 1.00 70.06 322 SER A N 1
ATOM 2445 C CA . SER A 1 322 ? -63.214 -35.765 44.049 1.00 70.06 322 SER A CA 1
ATOM 2446 C C . SER A 1 322 ? -62.286 -36.043 45.238 1.00 70.06 322 SER A C 1
ATOM 2448 O O . SER A 1 322 ? -61.785 -37.164 45.371 1.00 70.06 322 SER A O 1
ATOM 2450 N N . LEU A 1 323 ? -62.146 -35.093 46.169 1.00 71.00 323 LEU A N 1
ATOM 2451 C CA . LEU A 1 323 ? -61.539 -35.317 47.476 1.00 71.00 323 LEU A CA 1
ATOM 2452 C C . LEU A 1 323 ? -62.506 -36.039 48.414 1.00 71.00 323 LEU A C 1
ATOM 2454 O O . LEU A 1 323 ? -63.332 -35.450 49.109 1.00 71.00 323 LEU A O 1
ATOM 2458 N N . LYS A 1 324 ? -62.368 -37.364 48.450 1.00 74.19 324 LYS A N 1
ATOM 2459 C CA . LYS A 1 324 ? -62.913 -38.204 49.523 1.00 74.19 324 LYS A CA 1
ATOM 2460 C C . LYS A 1 324 ? -62.027 -38.091 50.771 1.00 74.19 324 LYS A C 1
ATOM 2462 O O . LYS A 1 324 ? -60.881 -37.657 50.667 1.00 74.19 324 LYS A O 1
ATOM 2467 N N . ALA A 1 325 ? -62.538 -38.516 51.930 1.00 69.94 325 ALA A N 1
ATOM 2468 C CA . ALA A 1 325 ? -61.828 -38.453 53.217 1.00 69.94 325 ALA A CA 1
ATOM 2469 C C . ALA A 1 325 ? -60.380 -38.981 53.138 1.00 69.94 325 ALA A C 1
ATOM 2471 O O . ALA A 1 325 ? -59.455 -38.331 53.619 1.00 69.94 325 ALA A O 1
ATOM 2472 N N . ASP A 1 326 ? -60.179 -40.088 52.424 1.00 71.88 326 ASP A N 1
ATOM 2473 C CA . ASP A 1 326 ? -58.863 -40.707 52.235 1.00 71.88 326 ASP A CA 1
ATOM 2474 C C . ASP A 1 326 ? -57.901 -39.826 51.414 1.00 71.88 326 ASP A C 1
ATOM 2476 O O . ASP A 1 326 ? -56.700 -39.802 51.667 1.00 71.88 326 ASP A O 1
ATOM 2480 N N . GLY A 1 327 ? -58.415 -39.055 50.449 1.00 68.88 327 GLY A N 1
ATOM 2481 C CA . GLY A 1 327 ? -57.619 -38.099 49.671 1.00 68.88 327 GLY A CA 1
ATOM 2482 C C . GLY A 1 327 ? -57.249 -36.847 50.470 1.00 68.88 327 GLY A C 1
ATOM 2483 O O . GLY A 1 327 ? -56.189 -36.262 50.249 1.00 68.88 327 GLY A O 1
ATOM 2484 N N . PHE A 1 328 ? -58.095 -36.454 51.428 1.00 70.94 328 PHE A N 1
ATOM 2485 C CA . PHE A 1 328 ? -57.838 -35.308 52.302 1.00 70.94 328 PHE A CA 1
ATOM 2486 C C . PHE A 1 328 ? -56.740 -35.621 53.323 1.00 70.94 328 PHE A C 1
ATOM 2488 O O . PHE A 1 328 ? -55.863 -34.794 53.550 1.00 70.94 328 PHE A O 1
ATOM 2495 N N . GLU A 1 329 ? -56.734 -36.836 53.877 1.00 67.62 329 GLU A N 1
ATOM 2496 C CA . GLU A 1 329 ? -55.656 -37.343 54.740 1.00 67.62 329 GLU A CA 1
ATOM 2497 C C . GLU A 1 329 ? -54.280 -37.255 54.059 1.00 67.62 329 GLU A C 1
ATOM 2499 O O . GLU A 1 329 ? -53.305 -36.825 54.677 1.00 67.62 329 GLU A O 1
ATOM 2504 N N . VAL A 1 330 ? -54.204 -37.598 52.768 1.00 67.44 330 VAL A N 1
ATOM 2505 C CA . VAL A 1 330 ? -52.957 -37.528 51.989 1.00 67.44 330 VAL A CA 1
ATOM 2506 C C . VAL A 1 330 ? -52.499 -36.081 51.784 1.00 67.44 330 VAL A C 1
ATOM 2508 O O . VAL A 1 330 ? -51.313 -35.796 51.943 1.00 67.44 330 VAL A O 1
ATOM 2511 N N . LEU A 1 331 ? -53.416 -35.155 51.477 1.00 64.31 331 LEU A N 1
ATOM 2512 C CA . LEU A 1 331 ? -53.081 -33.734 51.310 1.00 64.31 331 LEU A CA 1
ATOM 2513 C C . LEU A 1 331 ? -52.705 -33.047 52.627 1.00 64.31 331 LEU A C 1
ATOM 2515 O O . LEU A 1 331 ? -51.804 -32.212 52.631 1.00 64.31 331 LEU A O 1
ATOM 2519 N N . ARG A 1 332 ? -53.342 -33.415 53.745 1.00 62.41 332 ARG A N 1
ATOM 2520 C CA . ARG A 1 332 ? -53.030 -32.878 55.080 1.00 62.41 332 ARG A CA 1
ATOM 2521 C C . ARG A 1 332 ? -51.576 -33.128 55.477 1.00 62.41 332 ARG A C 1
ATOM 2523 O O . ARG A 1 332 ? -50.992 -32.303 56.159 1.00 62.41 332 ARG A O 1
ATOM 2530 N N . ASN A 1 333 ? -50.999 -34.249 55.052 1.00 60.28 333 ASN A N 1
ATOM 2531 C CA . ASN A 1 333 ? -49.612 -34.595 55.364 1.00 60.28 333 ASN A CA 1
ATOM 2532 C C . ASN A 1 333 ? -48.591 -33.940 54.409 1.00 60.28 333 ASN A C 1
ATOM 2534 O O . ASN A 1 333 ? -47.391 -34.141 54.580 1.00 60.28 333 ASN A O 1
ATOM 2538 N N . PHE A 1 334 ? -49.055 -33.224 53.379 1.00 53.78 334 PHE A N 1
ATOM 2539 C CA . PHE A 1 334 ? -48.213 -32.570 52.372 1.00 53.78 334 PHE A CA 1
ATOM 2540 C C . PHE A 1 334 ? -47.976 -31.075 52.663 1.00 53.78 334 PHE A C 1
ATOM 2542 O O . PHE A 1 334 ? -47.046 -30.497 52.101 1.00 53.78 334 PHE A O 1
ATOM 2549 N N . ALA A 1 335 ? -48.818 -30.463 53.506 1.00 42.12 335 ALA A N 1
ATOM 2550 C CA . ALA A 1 335 ? -48.700 -29.087 53.999 1.00 42.12 335 ALA A CA 1
ATOM 2551 C C . ALA A 1 335 ? -47.946 -29.050 55.336 1.00 42.12 335 ALA A C 1
ATOM 2553 O O . ALA A 1 335 ? -47.177 -28.084 55.536 1.00 42.12 335 ALA A O 1
#

Foldseek 3Di:
DVVVVVVVVVVVVVVVVVVVVVVVVVVVVVVVVVVVVVVVVVVVVVVVVVVVVVVVVVVVVVVVVVVVVVVVVVVVVVVVVVVVVCCCPVPVVVVVLVVVQVVQCPPPVCHVVNWWAWDKDDKDFPPPFFAAPVRDGAQADQPQDPPDLVVDTGKTKIFIDTPIDGDPRYHDDDDGIDIDGDRSAHDWDAWDKDDKDDWDPFPDQACKTKIKIFIGTPDQTDRPHHHDDDRMDMDIDRHHHPWAAWDWDPKDPWAPFPDQAQKTKIKIFIDTPGHTDDPYYDDDCPDCVGMDMDIDRHHHDPPPGDDPHDDDDDDDDDPPPPDDPVNVVVVVVVD

pLDDT: mean 88.21, std 8.04, range [42.12, 96.94]